Protein AF-A0A093YQC1-F1 (afdb_monomer_lite)

Sequence (222 aa):
MGGRTPTLPNHQQTWAPETSSSYITKAFVLAQYGQRDGYPDGQGFTILVFLQTPLNIERLKAGLAHIYIATEEELGSIHAKLDKAERTDRQAAEEAGNVMAASYFPRGDALARIYPLSRDTGAKILEIVAQATAEKRVPVELDEEFVHDILSCEWAYVVDIDAELLEVNCSVEPEYDGTSERFEGVHGAEKGMVPSLIRTLTFSDLATLSKSEFIRAHEPES

Structure (mmCIF, N/CA/C/O backbone):
data_AF-A0A093YQC1-F1
#
_entry.id   AF-A0A093YQC1-F1
#
loop_
_atom_site.group_PDB
_atom_site.id
_atom_site.type_symbol
_atom_site.label_atom_id
_atom_site.label_alt_id
_atom_site.label_comp_id
_atom_site.label_asym_id
_atom_site.label_entity_id
_atom_site.label_seq_id
_atom_site.pdbx_PDB_ins_code
_atom_site.Cartn_x
_atom_site.Cartn_y
_atom_site.Cartn_z
_atom_site.occupancy
_atom_site.B_iso_or_equiv
_atom_site.auth_seq_id
_atom_site.auth_comp_id
_atom_site.auth_asym_id
_atom_site.auth_atom_id
_atom_site.pdbx_PDB_model_num
ATOM 1 N N . MET A 1 1 ? 14.163 71.110 20.105 1.00 40.44 1 MET A N 1
ATOM 2 C CA . MET A 1 1 ? 12.738 70.803 20.359 1.00 40.44 1 MET A CA 1
ATOM 3 C C . MET A 1 1 ? 12.222 70.154 19.085 1.00 40.44 1 MET A C 1
ATOM 5 O O . MET A 1 1 ? 12.154 70.828 18.074 1.00 40.44 1 MET A O 1
ATOM 9 N N . GLY A 1 2 ? 12.250 68.825 18.988 1.00 37.16 2 GLY A N 1
ATOM 10 C CA . GLY A 1 2 ? 11.154 67.970 19.460 1.00 37.16 2 GLY A CA 1
ATOM 11 C C . GLY A 1 2 ? 10.037 68.068 18.416 1.00 37.16 2 GLY A C 1
ATOM 12 O O . GLY A 1 2 ? 9.295 69.033 18.438 1.00 37.16 2 GLY A O 1
ATOM 13 N N . GLY A 1 3 ? 9.968 67.238 17.381 1.00 29.59 3 GLY A N 1
ATOM 14 C CA . GLY A 1 3 ? 10.083 65.787 17.386 1.00 29.59 3 GLY A CA 1
ATOM 15 C C . GLY A 1 3 ? 8.673 65.232 17.212 1.00 29.59 3 GLY A C 1
ATOM 16 O O . GLY A 1 3 ? 7.868 65.372 18.125 1.00 29.59 3 GLY A O 1
ATOM 17 N N . ARG A 1 4 ? 8.390 64.655 16.039 1.00 30.03 4 ARG A N 1
ATOM 18 C CA . ARG A 1 4 ? 7.491 63.508 15.816 1.00 30.03 4 ARG A CA 1
ATOM 19 C C . ARG A 1 4 ? 7.452 63.189 14.323 1.00 30.03 4 ARG A C 1
ATOM 21 O O . ARG A 1 4 ? 6.732 63.797 13.540 1.00 30.03 4 ARG A O 1
ATOM 28 N N . THR A 1 5 ? 8.291 62.228 13.968 1.00 39.53 5 THR A N 1
ATOM 29 C CA . THR A 1 5 ? 8.185 61.369 12.791 1.00 39.53 5 THR A CA 1
ATOM 30 C C . THR A 1 5 ? 6.798 60.713 12.775 1.00 39.53 5 THR A C 1
ATOM 32 O O . THR A 1 5 ? 6.370 60.231 13.828 1.00 39.53 5 THR A O 1
ATOM 35 N N . PRO A 1 6 ? 6.089 60.646 11.636 1.00 37.19 6 PRO A N 1
ATOM 36 C CA . PRO A 1 6 ? 4.884 59.836 11.539 1.00 37.19 6 PRO A CA 1
ATOM 37 C C . PRO A 1 6 ? 5.296 58.362 11.527 1.00 37.19 6 PRO A C 1
ATOM 39 O O . PRO A 1 6 ? 5.843 57.858 10.548 1.00 37.19 6 PRO A O 1
ATOM 42 N N . THR A 1 7 ? 5.079 57.679 12.646 1.00 34.75 7 THR A N 1
ATOM 43 C CA . THR A 1 7 ? 5.145 56.221 12.729 1.00 34.75 7 THR A CA 1
ATOM 44 C C . THR A 1 7 ? 3.993 55.643 11.921 1.00 34.75 7 THR A C 1
ATOM 46 O O . THR A 1 7 ? 2.836 55.738 12.330 1.00 34.75 7 THR A O 1
ATOM 49 N N . LEU A 1 8 ? 4.321 55.062 10.768 1.00 34.25 8 LEU A N 1
ATOM 50 C CA . LEU A 1 8 ? 3.444 54.131 10.068 1.00 34.25 8 LEU A CA 1
ATOM 51 C C . LEU A 1 8 ? 3.125 52.973 11.029 1.00 34.25 8 LEU A C 1
ATOM 53 O O . LEU A 1 8 ? 4.049 52.469 11.677 1.00 34.25 8 LEU A O 1
ATOM 57 N N . PRO A 1 9 ? 1.856 52.558 11.170 1.00 32.09 9 PRO A N 1
ATOM 58 C CA . PRO A 1 9 ? 1.535 51.392 11.967 1.00 32.09 9 PRO A CA 1
ATOM 59 C C . PRO A 1 9 ? 2.206 50.176 11.330 1.00 32.09 9 PRO A C 1
ATOM 61 O O . PRO A 1 9 ? 1.925 49.793 10.195 1.00 32.09 9 PRO A O 1
ATOM 64 N N . ASN A 1 10 ? 3.139 49.614 12.091 1.00 36.75 10 ASN A N 1
ATOM 65 C CA . ASN A 1 10 ? 3.832 48.372 11.825 1.00 36.75 10 ASN A CA 1
ATOM 66 C C . ASN A 1 10 ? 2.822 47.220 11.923 1.00 36.75 10 ASN A C 1
ATOM 68 O O . ASN A 1 10 ? 2.762 46.521 12.928 1.00 36.75 10 ASN A O 1
ATOM 72 N N . HIS A 1 11 ? 2.002 47.042 10.892 1.00 32.25 11 HIS A N 1
ATOM 73 C CA . HIS A 1 11 ? 1.398 45.750 10.615 1.00 32.25 11 HIS A CA 1
ATOM 74 C C . HIS A 1 11 ? 2.374 44.995 9.718 1.00 32.25 11 HIS A C 1
ATOM 76 O O . HIS A 1 11 ? 2.188 44.883 8.509 1.00 32.25 11 HIS A O 1
ATOM 82 N N . GLN A 1 12 ? 3.427 44.452 10.337 1.00 28.16 12 GLN A N 1
ATOM 83 C CA . GLN A 1 12 ? 3.888 43.134 9.924 1.00 28.16 12 GLN A CA 1
ATOM 84 C C . GLN A 1 12 ? 2.677 42.223 10.086 1.00 28.16 12 GLN A C 1
ATOM 86 O O . GLN A 1 12 ? 2.387 41.717 11.166 1.00 28.16 12 GLN A O 1
ATOM 91 N N . GLN A 1 13 ? 1.903 42.098 9.014 1.00 26.03 13 GLN A N 1
ATOM 92 C CA . GLN A 1 13 ? 1.010 40.978 8.850 1.00 26.03 13 GLN A CA 1
ATOM 93 C C . GLN A 1 13 ? 1.957 39.793 8.691 1.00 26.03 13 GLN A C 1
ATOM 95 O O . GLN A 1 13 ? 2.476 39.520 7.612 1.00 26.03 13 GLN A O 1
ATOM 100 N N . THR A 1 14 ? 2.309 39.176 9.814 1.00 24.80 14 THR A N 1
ATOM 101 C CA . THR A 1 14 ? 2.840 37.825 9.826 1.00 24.80 14 THR A CA 1
ATOM 102 C C . THR A 1 14 ? 1.738 36.973 9.222 1.00 24.80 14 THR A C 1
ATOM 104 O O . THR A 1 14 ? 0.793 36.592 9.909 1.00 24.80 14 THR A O 1
ATOM 107 N N . TRP A 1 15 ? 1.810 36.754 7.912 1.00 22.97 15 TRP A N 1
ATOM 108 C CA . TRP A 1 15 ? 1.132 35.636 7.288 1.00 22.97 15 TRP A CA 1
ATOM 109 C C . TRP A 1 15 ? 1.820 34.407 7.867 1.00 22.97 15 TRP A C 1
ATOM 111 O O . TRP A 1 15 ? 2.875 33.991 7.398 1.00 22.97 15 TRP A O 1
ATOM 121 N N . ALA A 1 16 ? 1.285 33.903 8.974 1.00 25.03 16 ALA A N 1
ATOM 122 C CA . ALA A 1 16 ? 1.433 32.500 9.276 1.00 25.03 16 ALA A CA 1
ATOM 123 C C . ALA A 1 16 ? 0.630 31.778 8.185 1.00 25.03 16 ALA A C 1
ATOM 125 O O . ALA A 1 16 ? -0.580 32.007 8.106 1.00 25.03 16 ALA A O 1
ATOM 126 N N . PRO A 1 17 ? 1.243 30.958 7.315 1.00 29.41 17 PRO A N 1
ATOM 127 C CA . PRO A 1 17 ? 0.477 29.948 6.616 1.00 29.41 17 PRO A CA 1
ATOM 128 C C . PRO A 1 17 ? 0.128 28.894 7.670 1.00 29.41 17 PRO A C 1
ATOM 130 O O . PRO A 1 17 ? 0.833 27.905 7.852 1.00 29.41 17 PRO A O 1
ATOM 133 N N . GLU A 1 18 ? -0.911 29.167 8.458 1.00 31.44 18 GLU A N 1
ATOM 134 C CA . GLU A 1 18 ? -1.587 28.105 9.180 1.00 31.44 18 GLU A CA 1
ATOM 135 C C . GLU A 1 18 ? -2.265 27.205 8.153 1.00 31.44 18 GLU A C 1
ATOM 137 O O . GLU A 1 18 ? -2.942 27.667 7.235 1.00 31.44 18 GLU A O 1
ATOM 142 N N . THR A 1 19 ? -2.070 25.909 8.379 1.00 30.77 19 THR A N 1
ATOM 143 C CA . THR A 1 19 ? -2.657 24.750 7.701 1.00 30.77 19 THR A CA 1
ATOM 144 C C . THR A 1 19 ? -1.973 24.323 6.404 1.00 30.77 19 THR A C 1
ATOM 146 O O . THR A 1 19 ? -2.405 24.545 5.280 1.00 30.77 19 THR A O 1
ATOM 149 N N . SER A 1 20 ? -0.844 23.663 6.654 1.00 29.59 20 SER A N 1
ATOM 150 C CA . SER A 1 20 ? -0.109 22.745 5.799 1.00 29.59 20 SER A CA 1
ATOM 151 C C . SER A 1 20 ? -1.016 21.742 5.080 1.00 29.59 20 SER A C 1
ATOM 153 O O . SER A 1 20 ? -1.854 21.085 5.692 1.00 29.59 20 SER A O 1
ATOM 155 N N . SER A 1 21 ? -0.787 21.622 3.778 1.00 33.78 21 SER A N 1
ATOM 156 C CA . SER A 1 21 ? -1.397 20.664 2.866 1.00 33.78 21 SER A CA 1
ATOM 157 C C . SER A 1 21 ? -0.637 19.332 2.936 1.00 33.78 21 SER A C 1
ATOM 159 O O . SER A 1 21 ? 0.547 19.327 2.630 1.00 33.78 21 SER A O 1
ATOM 161 N N . SER A 1 22 ? -1.327 18.276 3.396 1.00 34.56 22 SER A N 1
ATOM 162 C CA . SER A 1 22 ? -1.229 16.818 3.134 1.00 34.56 22 SER A CA 1
ATOM 163 C C . SER A 1 22 ? -2.670 16.348 3.190 1.00 34.56 22 SER A C 1
ATOM 165 O O . SER A 1 22 ? -3.361 16.752 4.128 1.00 34.56 22 SER A O 1
ATOM 167 N N . TYR A 1 23 ? -3.098 15.398 2.369 1.00 43.19 23 TYR A N 1
ATOM 168 C CA . TYR A 1 23 ? -4.207 14.554 2.785 1.00 43.19 23 TYR A CA 1
ATOM 169 C C . TYR A 1 23 ? -3.715 13.523 3.791 1.00 43.19 23 TYR A C 1
ATOM 171 O O . TYR A 1 23 ? -3.472 12.363 3.497 1.00 43.19 23 TYR A O 1
ATOM 179 N N . ILE A 1 24 ? -3.561 14.031 5.008 1.00 37.31 24 ILE A N 1
ATOM 180 C CA . ILE A 1 24 ? -4.477 13.652 6.066 1.00 37.31 24 ILE A CA 1
ATOM 181 C C . ILE A 1 24 ? -5.791 14.367 5.721 1.00 37.31 24 ILE A C 1
ATOM 183 O O . ILE A 1 24 ? -6.010 15.508 6.130 1.00 37.31 24 ILE A O 1
ATOM 187 N N . THR A 1 25 ? -6.690 13.742 4.950 1.00 43.03 25 THR A N 1
ATOM 188 C CA . THR A 1 25 ? -8.096 14.067 5.237 1.00 43.03 25 THR A CA 1
ATOM 189 C C . THR A 1 25 ? -8.315 13.606 6.679 1.00 43.03 25 THR A C 1
ATOM 191 O O . THR A 1 25 ? -7.552 12.790 7.201 1.00 43.03 25 THR A O 1
ATOM 194 N N . LYS A 1 26 ? -9.371 14.036 7.362 1.00 46.06 26 LYS A N 1
ATOM 195 C CA . LYS A 1 26 ? -9.731 13.345 8.611 1.00 46.06 26 LYS A CA 1
ATOM 196 C C . LYS A 1 26 ? -9.906 11.809 8.431 1.00 46.06 26 LYS A C 1
ATOM 198 O O . LYS A 1 26 ? -10.052 11.144 9.447 1.00 46.06 26 LYS A O 1
ATOM 203 N N . ALA A 1 27 ? -9.882 11.268 7.197 1.00 58.91 27 ALA A N 1
ATOM 204 C CA . ALA A 1 27 ? -10.167 9.878 6.850 1.00 58.91 27 ALA A CA 1
ATOM 205 C C . ALA A 1 27 ? -8.982 9.025 6.318 1.00 58.91 27 ALA A C 1
ATOM 207 O O . ALA A 1 27 ? -8.989 7.825 6.579 1.00 58.91 27 ALA A O 1
ATOM 208 N N . PHE A 1 28 ? -7.968 9.563 5.616 1.00 68.38 28 PHE A N 1
ATOM 209 C CA . PHE A 1 28 ? -6.873 8.750 5.035 1.00 68.38 28 PHE A CA 1
ATOM 210 C C . PHE A 1 28 ? -5.477 9.321 5.298 1.00 68.38 28 PHE A C 1
ATOM 212 O O . PHE A 1 28 ? -5.278 10.527 5.206 1.00 68.38 28 PHE A O 1
ATOM 219 N N . VAL A 1 29 ? -4.513 8.438 5.592 1.00 75.69 29 VAL A N 1
ATOM 220 C CA . VAL A 1 29 ? -3.118 8.796 5.937 1.00 75.69 29 VAL A CA 1
ATOM 221 C C . VAL A 1 29 ? -2.133 8.528 4.790 1.00 75.69 29 VAL A C 1
ATOM 223 O O . VAL A 1 29 ? -1.124 9.217 4.669 1.00 75.69 29 VAL A O 1
ATOM 226 N N . LEU A 1 30 ? -2.396 7.513 3.961 1.00 85.06 30 LEU A N 1
ATOM 227 C CA . LEU A 1 30 ? -1.547 7.122 2.835 1.00 85.06 30 LEU A CA 1
ATOM 228 C C . LEU A 1 30 ? -2.359 6.323 1.812 1.00 85.06 30 LEU A C 1
ATOM 230 O O . LEU A 1 30 ? -3.085 5.405 2.190 1.00 85.06 30 LEU A O 1
ATOM 234 N N . ALA A 1 31 ? -2.168 6.620 0.529 1.00 83.69 31 ALA A N 1
ATOM 235 C CA . ALA A 1 31 ? -2.672 5.824 -0.584 1.00 83.69 31 ALA A CA 1
ATOM 236 C C . ALA A 1 31 ? -1.508 5.397 -1.489 1.00 83.69 31 ALA A C 1
ATOM 238 O O . ALA A 1 31 ? -0.530 6.127 -1.641 1.00 83.69 31 ALA A O 1
ATOM 239 N N . GLN A 1 32 ? -1.604 4.204 -2.080 1.00 85.38 32 GLN A N 1
ATOM 240 C CA . GLN A 1 32 ? -0.609 3.693 -3.020 1.00 85.38 32 GLN A CA 1
ATOM 241 C C . GLN A 1 32 ? -1.301 3.003 -4.186 1.00 85.38 32 GLN A C 1
ATOM 243 O O . GLN A 1 32 ? -1.962 1.979 -4.013 1.00 85.38 32 GLN A O 1
ATOM 248 N N . TYR A 1 33 ? -1.054 3.511 -5.389 1.00 81.38 33 TYR A N 1
ATOM 249 C CA . TYR A 1 33 ? -1.440 2.820 -6.607 1.00 81.38 33 TYR A CA 1
ATOM 250 C C . TYR A 1 33 ? -0.629 1.534 -6.806 1.00 81.38 33 TYR A C 1
ATOM 252 O O . TYR A 1 33 ? 0.599 1.518 -6.652 1.00 81.38 33 TYR A O 1
ATOM 260 N N . GLY A 1 34 ? -1.311 0.462 -7.204 1.00 76.75 34 GLY A N 1
ATOM 261 C CA . GLY A 1 34 ? -0.700 -0.786 -7.644 1.00 76.75 34 GLY A CA 1
ATOM 262 C C . GLY A 1 34 ? -1.144 -1.104 -9.063 1.00 76.75 34 GLY A C 1
ATOM 263 O O . GLY A 1 34 ? -2.309 -1.396 -9.296 1.00 76.75 34 GLY A O 1
ATOM 264 N N . GLN A 1 35 ? -0.216 -1.096 -10.015 1.00 72.19 35 GLN A N 1
ATOM 265 C CA . GLN A 1 35 ? -0.559 -1.307 -11.423 1.00 72.19 35 GLN A CA 1
ATOM 266 C C . GLN A 1 35 ? -0.777 -2.782 -11.786 1.00 72.19 35 GLN A C 1
ATOM 268 O O . GLN A 1 35 ? -1.308 -3.101 -12.849 1.00 72.19 35 GLN A O 1
ATOM 273 N N . ARG A 1 36 ? -0.293 -3.696 -10.941 1.00 73.06 36 ARG A N 1
ATOM 274 C CA . ARG A 1 36 ? -0.322 -5.134 -11.201 1.00 73.06 36 ARG A CA 1
ATOM 275 C C . ARG A 1 36 ? -1.054 -5.861 -10.094 1.00 73.06 36 ARG A C 1
ATOM 277 O O . ARG A 1 36 ? -0.787 -5.622 -8.915 1.00 73.06 36 ARG A O 1
ATOM 284 N N . ASP A 1 37 ? -1.871 -6.816 -10.527 1.00 78.88 37 ASP A N 1
ATOM 285 C CA . ASP A 1 37 ? -2.421 -7.877 -9.689 1.00 78.88 37 ASP A CA 1
ATOM 286 C C . ASP A 1 37 ? -3.255 -7.365 -8.501 1.00 78.88 37 ASP A C 1
ATOM 288 O O . ASP A 1 37 ? -3.168 -7.887 -7.396 1.00 78.88 37 ASP A O 1
ATOM 292 N N . GLY A 1 38 ? -4.049 -6.307 -8.713 1.00 79.06 38 GLY A N 1
ATOM 293 C CA . GLY A 1 38 ? -4.881 -5.680 -7.673 1.00 79.06 38 GLY A CA 1
ATOM 294 C C . GLY A 1 38 ? -5.929 -6.606 -7.035 1.00 79.06 38 GLY A C 1
ATOM 295 O O . GLY A 1 38 ? -6.498 -6.276 -6.000 1.00 79.06 38 GLY A O 1
ATOM 296 N N . TYR A 1 39 ? -6.160 -7.776 -7.620 1.00 88.00 39 TYR A N 1
ATOM 297 C CA . TYR A 1 39 ? -7.145 -8.759 -7.193 1.00 88.00 39 TYR A CA 1
ATOM 298 C C . TYR A 1 39 ? -6.888 -9.321 -5.778 1.00 88.00 39 TYR A C 1
ATOM 300 O O . TYR A 1 39 ? -5.767 -9.234 -5.249 1.00 88.00 39 TYR A O 1
ATOM 308 N N . PRO A 1 40 ? -7.907 -9.949 -5.156 1.00 89.81 40 PRO A N 1
ATOM 309 C CA . PRO A 1 40 ? -7.775 -10.579 -3.844 1.00 89.81 40 PRO A CA 1
ATOM 310 C C . PRO A 1 40 ? -6.676 -11.646 -3.754 1.00 89.81 40 PRO A C 1
ATOM 312 O O . PRO A 1 40 ? -6.095 -11.836 -2.688 1.00 89.81 40 PRO A O 1
ATOM 315 N N . ASP A 1 41 ? -6.358 -12.353 -4.839 1.00 90.12 41 ASP A N 1
ATOM 316 C CA . ASP A 1 41 ? -5.315 -13.385 -4.868 1.00 90.12 41 ASP A CA 1
ATOM 317 C C . ASP A 1 41 ? -3.887 -12.835 -5.042 1.00 90.12 41 ASP A C 1
ATOM 319 O O . ASP A 1 41 ? -2.926 -13.570 -4.755 1.00 90.12 41 ASP A O 1
ATOM 323 N N . GLY A 1 42 ? -3.772 -11.556 -5.409 1.00 89.94 42 GLY A N 1
ATOM 324 C CA . GLY A 1 42 ? -2.545 -10.790 -5.606 1.00 89.94 42 GLY A CA 1
ATOM 325 C C . GLY A 1 42 ? -2.243 -9.791 -4.487 1.00 89.94 42 GLY A C 1
ATOM 326 O O . GLY A 1 42 ? -1.743 -10.155 -3.412 1.00 89.94 42 GLY A O 1
ATOM 327 N N . GLN A 1 43 ? -2.523 -8.505 -4.728 1.00 90.50 43 GLN A N 1
ATOM 328 C CA . GLN A 1 43 ? -2.308 -7.428 -3.751 1.00 90.50 43 GLN A CA 1
ATOM 329 C C . GLN A 1 43 ? -3.152 -7.647 -2.491 1.00 90.50 43 GLN A C 1
ATOM 331 O O . GLN A 1 43 ? -2.627 -7.492 -1.388 1.00 90.50 43 GLN A O 1
ATOM 336 N N . GLY A 1 44 ? -4.407 -8.094 -2.623 1.00 91.75 44 GLY A N 1
ATOM 337 C CA . GLY A 1 44 ? -5.259 -8.391 -1.467 1.00 91.75 44 GLY A CA 1
ATOM 338 C C . GLY A 1 44 ? -4.656 -9.469 -0.563 1.00 91.75 44 GLY A C 1
ATOM 339 O O . GLY A 1 44 ? -4.609 -9.312 0.656 1.00 91.75 44 GLY A O 1
ATOM 340 N N . PHE A 1 45 ? -4.082 -10.523 -1.148 1.00 93.44 45 PHE A N 1
ATOM 341 C CA . PHE A 1 45 ? -3.392 -11.566 -0.390 1.00 93.44 45 PHE A CA 1
ATOM 342 C C . PHE A 1 45 ? -2.113 -11.047 0.278 1.00 93.44 45 PHE A C 1
ATOM 344 O O . PHE A 1 45 ? -1.800 -11.438 1.403 1.00 93.44 45 PHE A O 1
ATOM 351 N N . THR A 1 46 ? -1.388 -10.142 -0.381 1.00 94.06 46 THR A N 1
ATOM 352 C CA . THR A 1 46 ? -0.219 -9.477 0.218 1.00 94.06 46 THR A CA 1
ATOM 353 C C . THR A 1 46 ? -0.620 -8.687 1.468 1.00 94.06 46 THR A C 1
ATOM 355 O O . THR A 1 46 ? 0.060 -8.782 2.491 1.00 94.06 46 THR A O 1
ATOM 358 N N . ILE A 1 47 ? -1.749 -7.972 1.418 1.00 95.31 47 ILE A N 1
ATOM 359 C CA . ILE A 1 47 ? -2.315 -7.252 2.570 1.00 95.31 47 ILE A CA 1
ATOM 360 C C . ILE A 1 47 ? -2.747 -8.234 3.663 1.00 95.31 47 ILE A C 1
ATOM 362 O O . ILE A 1 47 ? -2.385 -8.041 4.822 1.00 95.31 47 ILE A O 1
ATOM 366 N N . LEU A 1 48 ? -3.453 -9.314 3.308 1.00 95.06 48 LEU A N 1
ATOM 367 C CA . LEU A 1 48 ? -3.879 -10.345 4.260 1.00 95.06 48 LEU A CA 1
ATOM 368 C C . LEU A 1 48 ? -2.691 -10.893 5.060 1.00 95.06 48 LEU A C 1
ATOM 370 O O . LEU A 1 48 ? -2.714 -10.870 6.289 1.00 95.06 48 LEU A O 1
ATOM 374 N N . VAL A 1 49 ? -1.635 -11.343 4.375 1.00 95.25 49 VAL A N 1
ATOM 375 C CA . VAL A 1 49 ? -0.434 -11.898 5.026 1.00 95.25 49 VAL A CA 1
ATOM 376 C C . VAL A 1 49 ? 0.232 -10.866 5.933 1.00 95.25 49 VAL A C 1
ATOM 378 O O . VAL A 1 49 ? 0.701 -11.206 7.021 1.00 95.25 49 VAL A O 1
ATOM 381 N N . PHE A 1 50 ? 0.266 -9.601 5.505 1.00 96.56 50 PHE A N 1
ATOM 382 C CA . PHE A 1 50 ? 0.822 -8.525 6.314 1.00 96.56 50 PHE A CA 1
ATOM 383 C C . PHE A 1 50 ? 0.031 -8.339 7.617 1.00 96.56 50 PHE A C 1
ATOM 385 O O . PHE A 1 50 ? 0.637 -8.326 8.689 1.00 96.56 50 PHE A O 1
ATOM 392 N N . LEU A 1 51 ? -1.300 -8.249 7.533 1.00 96.38 51 LEU A N 1
ATOM 393 C CA . LEU A 1 51 ? -2.191 -8.001 8.674 1.00 96.38 51 LEU A CA 1
ATOM 394 C C . LEU A 1 51 ? -2.333 -9.201 9.619 1.00 96.38 51 LEU A C 1
ATOM 396 O O . LEU A 1 51 ? -2.609 -9.019 10.800 1.00 96.38 51 LEU A O 1
ATOM 400 N N . GLN A 1 52 ? -2.076 -10.423 9.149 1.00 95.06 52 GLN A N 1
ATOM 401 C CA . GLN A 1 52 ? -2.087 -11.630 9.987 1.00 95.06 52 GLN A CA 1
ATOM 402 C C . GLN A 1 52 ? -0.972 -11.676 11.039 1.00 95.06 52 GLN A C 1
ATOM 404 O O . GLN A 1 52 ? -1.017 -12.500 11.951 1.00 95.06 52 GLN A O 1
ATOM 409 N N . THR A 1 53 ? 0.039 -10.813 10.930 1.00 94.81 53 THR A N 1
ATOM 410 C CA . THR A 1 53 ? 1.142 -10.746 11.891 1.00 94.81 53 THR A CA 1
ATOM 411 C C . THR A 1 53 ? 0.975 -9.513 12.787 1.00 94.81 53 THR A C 1
ATOM 413 O O . THR A 1 53 ? 1.232 -8.403 12.322 1.00 94.81 53 THR A O 1
ATOM 416 N N . PRO A 1 54 ? 0.642 -9.658 14.086 1.00 92.81 54 PRO A N 1
ATOM 417 C CA . PRO A 1 54 ? 0.429 -8.511 14.980 1.00 92.81 54 PRO A CA 1
ATOM 418 C C . PRO A 1 54 ? 1.613 -7.539 15.044 1.00 92.81 54 PRO A C 1
ATOM 420 O O . PRO A 1 54 ? 1.435 -6.323 15.018 1.00 92.81 54 PRO A O 1
ATOM 423 N N . LEU A 1 55 ? 2.842 -8.068 15.023 1.00 95.50 55 LEU A N 1
ATOM 424 C CA . LEU A 1 55 ? 4.057 -7.251 15.013 1.00 95.50 55 LEU A CA 1
ATOM 425 C C . LEU A 1 55 ? 4.157 -6.353 13.766 1.00 95.50 55 LEU A C 1
ATOM 427 O O . LEU A 1 55 ? 4.757 -5.285 13.826 1.00 95.50 55 LEU A O 1
ATOM 431 N N . ASN A 1 56 ? 3.581 -6.746 12.627 1.00 96.25 56 ASN A N 1
ATOM 432 C CA . ASN A 1 56 ? 3.569 -5.904 11.428 1.00 96.25 56 ASN A CA 1
ATOM 433 C C . ASN A 1 56 ? 2.697 -4.667 11.631 1.00 96.25 56 ASN A C 1
ATOM 435 O O . ASN A 1 56 ? 3.080 -3.583 11.205 1.00 96.25 56 ASN A O 1
ATOM 439 N N . ILE A 1 57 ? 1.568 -4.818 12.325 1.00 94.50 57 ILE A N 1
ATOM 440 C CA . ILE A 1 57 ? 0.651 -3.719 12.636 1.00 94.50 57 ILE A CA 1
ATOM 441 C C . ILE A 1 57 ? 1.322 -2.733 13.600 1.00 94.50 57 ILE A C 1
ATOM 443 O O . ILE A 1 57 ? 1.274 -1.526 13.374 1.00 94.50 57 ILE A O 1
ATOM 447 N N . GLU A 1 58 ? 2.006 -3.228 14.636 1.00 95.25 58 GLU A N 1
ATOM 448 C CA . GLU A 1 58 ? 2.776 -2.379 15.559 1.00 95.25 58 GLU A CA 1
ATOM 449 C C . GLU A 1 58 ? 3.879 -1.598 14.832 1.00 95.25 58 GLU A C 1
ATOM 451 O O . GLU A 1 58 ? 4.024 -0.388 15.024 1.00 95.25 58 GLU A O 1
ATOM 456 N N . ARG A 1 59 ? 4.627 -2.274 13.950 1.00 96.62 59 ARG A N 1
ATOM 457 C CA . ARG A 1 59 ? 5.662 -1.641 13.123 1.00 96.62 59 ARG A CA 1
ATOM 458 C C . ARG A 1 59 ? 5.069 -0.611 12.163 1.00 96.62 59 ARG A C 1
ATOM 460 O O . ARG A 1 59 ? 5.633 0.470 12.029 1.00 96.62 59 ARG A O 1
ATOM 467 N N . LEU A 1 60 ? 3.925 -0.902 11.543 1.00 95.25 60 LEU A N 1
ATOM 468 C CA . LEU A 1 60 ? 3.222 0.031 10.662 1.00 95.25 60 LEU A CA 1
ATOM 469 C C . LEU A 1 60 ? 2.799 1.296 11.417 1.00 95.25 60 LEU A C 1
ATOM 471 O O . LEU A 1 60 ? 3.105 2.395 10.962 1.00 95.25 60 LEU A O 1
ATOM 475 N N . LYS A 1 61 ? 2.182 1.149 12.600 1.00 93.69 61 LYS A N 1
ATOM 476 C CA . LYS A 1 61 ? 1.810 2.273 13.482 1.00 93.69 61 LYS A CA 1
ATOM 477 C C . LYS A 1 61 ? 3.011 3.173 13.784 1.00 93.69 61 LYS A C 1
ATOM 479 O O . LYS A 1 61 ? 2.915 4.390 13.650 1.00 93.69 61 LYS A O 1
ATOM 484 N N . ALA A 1 62 ? 4.147 2.584 14.160 1.00 94.69 62 ALA A N 1
ATOM 485 C CA . ALA A 1 62 ? 5.369 3.339 14.439 1.00 94.69 62 ALA A CA 1
ATOM 486 C C . ALA A 1 62 ? 5.937 4.016 13.179 1.00 94.69 62 ALA A C 1
ATOM 488 O O . ALA A 1 62 ? 6.310 5.188 13.208 1.00 94.69 62 ALA A O 1
ATOM 489 N N . GLY A 1 63 ? 5.962 3.293 12.063 1.00 94.19 63 GLY A N 1
ATOM 490 C CA . GLY A 1 63 ? 6.489 3.755 10.785 1.00 94.19 63 GLY A CA 1
ATOM 491 C C . GLY A 1 63 ? 5.714 4.917 10.164 1.00 94.19 63 GLY A C 1
ATOM 492 O O . GLY A 1 63 ? 6.313 5.793 9.539 1.00 94.19 63 GLY A O 1
ATOM 493 N N . LEU A 1 64 ? 4.398 4.989 10.392 1.00 92.44 64 LEU A N 1
ATOM 494 C CA . LEU A 1 64 ? 3.559 6.102 9.933 1.00 92.44 64 LEU A CA 1
ATOM 495 C C . LEU A 1 64 ? 4.005 7.457 10.502 1.00 92.44 64 LEU A C 1
ATOM 497 O O . LEU A 1 64 ? 3.858 8.472 9.832 1.00 92.44 64 LEU A O 1
ATOM 501 N N . ALA A 1 65 ? 4.644 7.495 11.677 1.00 91.62 65 ALA A N 1
ATOM 502 C CA . ALA A 1 65 ? 5.228 8.728 12.220 1.00 91.62 65 ALA A CA 1
ATOM 503 C C . ALA A 1 65 ? 6.451 9.233 11.422 1.00 91.62 65 ALA A C 1
ATOM 505 O O . ALA A 1 65 ? 6.959 10.331 11.668 1.00 91.62 65 ALA A O 1
ATOM 506 N N . HIS A 1 66 ? 6.950 8.433 10.479 1.00 93.31 66 HIS A N 1
ATOM 507 C CA . HIS A 1 66 ? 8.161 8.694 9.708 1.00 93.31 66 HIS A CA 1
ATOM 508 C C . HIS A 1 66 ? 7.899 8.909 8.212 1.00 93.31 66 HIS A C 1
ATOM 510 O O . HIS A 1 66 ? 8.856 9.018 7.440 1.00 93.31 66 HIS A O 1
ATOM 516 N N . ILE A 1 67 ? 6.636 9.042 7.799 1.00 91.00 67 ILE A N 1
ATOM 517 C CA . ILE A 1 67 ? 6.289 9.523 6.456 1.00 91.00 67 ILE A CA 1
ATOM 518 C C . ILE A 1 67 ? 6.348 11.057 6.403 1.00 91.00 67 ILE A C 1
ATOM 520 O O . ILE A 1 67 ? 6.285 11.735 7.436 1.00 91.00 67 ILE A O 1
ATOM 524 N N . TYR A 1 68 ? 6.525 11.626 5.213 1.00 89.25 68 TYR A N 1
ATOM 525 C CA . TYR A 1 68 ? 6.484 13.077 5.023 1.00 89.25 68 TYR A CA 1
ATOM 526 C C . TYR A 1 68 ? 6.184 13.460 3.583 1.00 89.25 68 TYR A C 1
ATOM 528 O O . TYR A 1 68 ? 6.589 12.760 2.662 1.00 89.25 68 TYR A O 1
ATOM 536 N N . ILE A 1 69 ? 5.535 14.604 3.397 1.00 88.50 69 ILE A N 1
ATOM 537 C CA . ILE A 1 69 ? 5.301 15.156 2.065 1.00 88.50 69 ILE A CA 1
ATOM 538 C C . ILE A 1 69 ? 6.619 15.685 1.520 1.00 88.50 69 ILE A C 1
ATOM 540 O O . ILE A 1 69 ? 7.220 16.587 2.111 1.00 88.50 69 ILE A O 1
ATOM 544 N N . ALA A 1 70 ? 7.062 15.115 0.408 1.00 89.12 70 ALA A N 1
ATOM 545 C CA . ALA A 1 70 ? 8.250 15.574 -0.281 1.00 89.12 70 ALA A CA 1
ATOM 546 C C . ALA A 1 70 ? 7.998 16.941 -0.927 1.00 89.12 70 ALA A C 1
ATOM 548 O O . ALA A 1 70 ? 6.934 17.212 -1.479 1.00 89.12 70 ALA A O 1
ATOM 549 N N . THR A 1 71 ? 9.004 17.805 -0.872 1.00 90.81 71 THR A N 1
ATOM 550 C CA . THR A 1 71 ? 8.995 19.077 -1.601 1.00 90.81 71 THR A CA 1
ATOM 551 C C . THR A 1 71 ? 9.108 18.847 -3.110 1.00 90.81 71 THR A C 1
ATOM 553 O O . THR A 1 71 ? 9.644 17.830 -3.553 1.00 90.81 71 THR A O 1
ATOM 556 N N . GLU A 1 72 ? 8.689 19.825 -3.918 1.00 88.62 72 GLU A N 1
ATOM 557 C CA . GLU A 1 72 ? 8.874 19.777 -5.378 1.00 88.62 72 GLU A CA 1
ATOM 558 C C . GLU A 1 72 ? 10.345 19.559 -5.777 1.00 88.62 72 GLU A C 1
ATOM 560 O O . GLU A 1 72 ? 10.633 18.853 -6.742 1.00 88.62 72 GLU A O 1
ATOM 565 N N . GLU A 1 73 ? 11.292 20.123 -5.020 1.00 91.81 73 GLU A N 1
ATOM 566 C CA . GLU A 1 73 ? 12.726 19.928 -5.256 1.00 91.81 73 GLU A CA 1
ATOM 567 C C . GLU A 1 73 ? 13.157 18.479 -4.986 1.00 91.81 73 GLU A C 1
ATOM 569 O O . GLU A 1 73 ? 13.888 17.885 -5.785 1.00 91.81 73 GLU A O 1
ATOM 574 N N . GLU A 1 74 ? 12.695 17.881 -3.885 1.00 90.00 74 GLU A N 1
ATOM 575 C CA . GLU A 1 74 ? 12.967 16.477 -3.574 1.00 90.00 74 GLU A CA 1
ATOM 576 C C . GLU A 1 74 ? 12.358 15.553 -4.625 1.00 90.00 74 GLU A C 1
ATOM 578 O O . GLU A 1 74 ? 13.068 14.683 -5.136 1.00 90.00 74 GLU A O 1
ATOM 583 N N . LEU A 1 75 ? 11.092 15.770 -4.995 1.00 85.94 75 LEU A N 1
ATOM 584 C CA . LEU A 1 75 ? 10.413 15.025 -6.057 1.00 85.94 75 LEU A CA 1
ATOM 585 C C . LEU A 1 75 ? 11.151 15.179 -7.389 1.00 85.94 75 LEU A C 1
ATOM 587 O O . LEU A 1 75 ? 11.437 14.187 -8.055 1.00 85.94 75 LEU A O 1
ATOM 591 N N . GLY A 1 76 ? 11.573 16.394 -7.742 1.00 87.81 76 GLY A N 1
ATOM 592 C CA . GLY A 1 76 ? 12.403 16.653 -8.918 1.00 87.81 76 GLY A CA 1
ATOM 593 C C . GLY A 1 76 ? 13.738 15.901 -8.880 1.00 87.81 76 GLY A C 1
ATOM 594 O O . GLY A 1 76 ? 14.156 15.318 -9.881 1.00 87.81 76 GLY A O 1
ATOM 595 N N . SER A 1 77 ? 14.395 15.845 -7.719 1.00 89.06 77 SER A N 1
ATOM 596 C CA . SER A 1 77 ? 15.635 15.083 -7.511 1.00 89.06 77 SER A CA 1
ATOM 597 C C . SER A 1 77 ? 15.414 13.574 -7.632 1.00 89.06 77 SER A C 1
ATOM 599 O O . SER A 1 77 ? 16.231 12.867 -8.229 1.00 89.06 77 SER A O 1
ATOM 601 N N . ILE A 1 78 ? 14.301 13.072 -7.098 1.00 84.00 78 ILE A N 1
ATOM 602 C CA . ILE A 1 78 ? 13.869 11.680 -7.232 1.00 84.00 78 ILE A CA 1
ATOM 603 C C . ILE A 1 78 ? 13.633 11.360 -8.712 1.00 84.00 78 ILE A C 1
ATOM 605 O O . ILE A 1 78 ? 14.295 10.467 -9.238 1.00 84.00 78 ILE A O 1
ATOM 609 N N . HIS A 1 79 ? 12.810 12.142 -9.415 1.00 82.44 79 HIS A N 1
ATOM 610 C CA . HIS A 1 79 ? 12.547 12.003 -10.852 1.00 82.44 79 HIS A CA 1
ATOM 611 C C . HIS A 1 79 ? 13.828 12.038 -11.692 1.00 82.44 79 HIS A C 1
ATOM 613 O O . HIS A 1 79 ? 14.043 11.170 -12.535 1.00 82.44 79 HIS A O 1
ATOM 619 N N . ALA A 1 80 ? 14.756 12.950 -11.402 1.00 86.00 80 ALA A N 1
ATOM 620 C CA . ALA A 1 80 ? 16.032 13.012 -12.111 1.00 86.00 80 ALA A CA 1
ATOM 621 C C . ALA A 1 80 ? 16.903 11.757 -11.897 1.00 86.00 80 ALA A C 1
ATOM 623 O O . ALA A 1 80 ? 17.571 11.291 -12.830 1.00 86.00 80 ALA A O 1
ATOM 624 N N . LYS A 1 81 ? 16.917 11.196 -10.678 1.00 85.50 81 LYS A N 1
ATOM 625 C CA . LYS A 1 81 ? 17.624 9.936 -10.378 1.00 85.50 81 LYS A CA 1
ATOM 626 C C . LYS A 1 81 ? 16.996 8.762 -11.121 1.00 85.50 81 LYS A C 1
ATOM 628 O O . LYS A 1 81 ? 17.738 7.936 -11.653 1.00 85.50 81 LYS A O 1
ATOM 633 N N . LEU A 1 82 ? 15.669 8.719 -11.183 1.00 80.12 82 LEU A N 1
ATOM 634 C CA . LEU A 1 82 ? 14.903 7.694 -11.891 1.00 80.12 82 LEU A CA 1
ATOM 635 C C . LEU A 1 82 ? 15.207 7.707 -13.379 1.00 80.12 82 LEU A C 1
ATOM 637 O O . LEU A 1 82 ? 15.709 6.718 -13.907 1.00 80.12 82 LEU A O 1
ATOM 641 N N . ASP A 1 83 ? 15.066 8.868 -14.015 1.00 81.12 83 ASP A N 1
ATOM 642 C CA . ASP A 1 83 ? 15.373 9.045 -15.432 1.00 81.12 83 ASP A CA 1
ATOM 643 C C . ASP A 1 83 ? 16.818 8.629 -15.755 1.00 81.12 83 ASP A C 1
ATOM 645 O O . ASP A 1 83 ? 17.116 8.085 -16.821 1.00 81.12 83 ASP A O 1
ATOM 649 N N . LYS A 1 84 ? 17.764 8.898 -14.844 1.00 84.81 84 LYS A N 1
ATOM 650 C CA . LYS A 1 84 ? 19.163 8.480 -15.007 1.00 84.81 84 LYS A CA 1
ATOM 651 C C . LYS A 1 84 ? 19.327 6.963 -14.899 1.00 84.81 84 LYS A C 1
ATOM 653 O O . LYS A 1 84 ? 20.058 6.389 -15.710 1.00 84.81 84 LYS A O 1
ATOM 658 N N . ALA A 1 85 ? 18.697 6.330 -13.916 1.00 82.31 85 ALA A N 1
ATOM 659 C CA . ALA A 1 85 ? 18.741 4.881 -13.749 1.00 82.31 85 ALA A CA 1
ATOM 660 C C . ALA A 1 85 ? 18.100 4.164 -14.941 1.00 82.31 85 ALA A C 1
ATOM 662 O O . ALA A 1 85 ? 18.719 3.274 -15.511 1.00 82.31 85 ALA A O 1
ATOM 663 N N . GLU A 1 86 ? 16.946 4.633 -15.411 1.00 79.19 86 GLU A N 1
ATOM 664 C CA . GLU A 1 86 ? 16.273 4.097 -16.599 1.00 79.19 86 GLU A CA 1
ATOM 665 C C . GLU A 1 86 ? 17.135 4.193 -17.854 1.00 79.19 86 GLU A C 1
ATOM 667 O O . GLU A 1 86 ? 17.250 3.229 -18.608 1.00 79.19 86 GLU A O 1
ATOM 672 N N . ARG A 1 87 ? 17.783 5.345 -18.080 1.00 82.56 87 ARG A N 1
ATOM 673 C CA . ARG A 1 87 ? 18.724 5.502 -19.199 1.00 82.56 87 ARG A CA 1
ATOM 674 C C . ARG A 1 87 ? 19.875 4.503 -19.117 1.00 82.56 87 ARG A C 1
ATOM 676 O O . ARG A 1 87 ? 20.286 3.988 -20.151 1.00 82.56 87 ARG A O 1
ATOM 683 N N . THR A 1 88 ? 20.366 4.239 -17.908 1.00 85.62 88 THR A N 1
ATOM 684 C CA . THR A 1 88 ? 21.476 3.308 -17.667 1.00 85.62 88 THR A CA 1
ATOM 685 C C . THR A 1 88 ? 21.039 1.866 -17.931 1.00 85.62 88 THR A C 1
ATOM 687 O O . THR A 1 88 ? 21.707 1.158 -18.681 1.00 85.62 88 THR A O 1
ATOM 690 N N . ASP A 1 89 ? 19.889 1.454 -17.391 1.00 83.00 89 ASP A N 1
ATOM 691 C CA . ASP A 1 89 ? 19.332 0.108 -17.575 1.00 83.00 89 ASP A CA 1
ATOM 692 C C . ASP A 1 89 ? 18.988 -0.159 -19.049 1.00 83.00 89 ASP A C 1
ATOM 694 O O . ASP A 1 89 ? 19.308 -1.224 -19.582 1.00 83.00 89 ASP A O 1
ATOM 698 N N . ARG A 1 90 ? 18.417 0.833 -19.747 1.00 82.94 90 ARG A N 1
ATOM 699 C CA . ARG A 1 90 ? 18.143 0.743 -21.186 1.00 82.94 90 ARG A CA 1
ATOM 700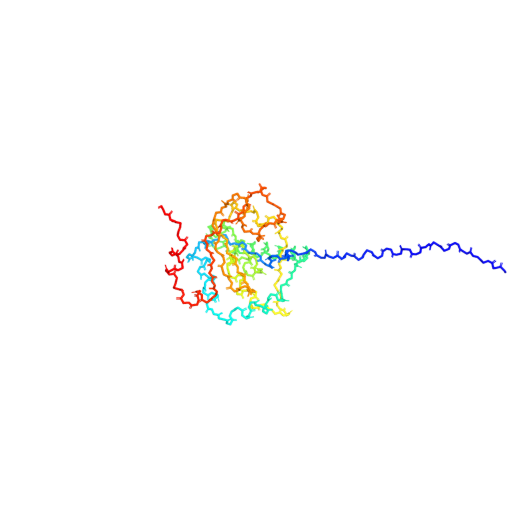 C C . ARG A 1 90 ? 19.421 0.589 -22.004 1.00 82.94 90 ARG A C 1
ATOM 702 O O . ARG A 1 90 ? 19.480 -0.297 -22.848 1.00 82.94 90 ARG A O 1
ATOM 709 N N . GLN A 1 91 ? 20.438 1.412 -21.747 1.00 86.19 91 GLN A N 1
ATOM 710 C CA . GLN A 1 91 ? 21.712 1.318 -22.464 1.00 86.19 91 GLN A CA 1
ATOM 711 C C . GLN A 1 91 ? 22.360 -0.060 -22.261 1.00 86.19 91 GLN A C 1
ATOM 713 O O . GLN A 1 91 ? 22.796 -0.680 -23.227 1.00 86.19 91 GLN A O 1
ATOM 718 N N . ALA A 1 92 ? 22.362 -0.580 -21.031 1.00 86.44 92 ALA A N 1
ATOM 719 C CA . ALA A 1 92 ? 22.887 -1.913 -20.748 1.00 86.44 92 ALA A CA 1
ATOM 720 C C . ALA A 1 92 ? 22.109 -3.018 -21.490 1.00 86.44 92 ALA A C 1
ATOM 722 O O . ALA A 1 92 ? 22.707 -3.965 -22.003 1.00 86.44 92 ALA A O 1
ATOM 723 N N . ALA A 1 93 ? 20.780 -2.897 -21.588 1.00 85.56 93 ALA A N 1
ATOM 724 C CA . ALA A 1 93 ? 19.952 -3.827 -22.354 1.00 85.56 93 ALA A CA 1
ATOM 725 C C . ALA A 1 93 ? 20.234 -3.763 -23.867 1.00 85.56 93 ALA A C 1
ATOM 727 O O . ALA A 1 93 ? 20.300 -4.809 -24.517 1.00 85.56 93 ALA A O 1
ATOM 728 N N . GLU A 1 94 ? 20.434 -2.562 -24.418 1.00 87.81 94 GLU A N 1
ATOM 729 C CA . GLU A 1 94 ? 20.820 -2.348 -25.820 1.00 87.81 94 GLU A CA 1
ATOM 730 C C . GLU A 1 94 ? 22.197 -2.959 -26.121 1.00 87.81 94 GLU A C 1
ATOM 732 O O . GLU A 1 94 ? 22.336 -3.704 -27.092 1.00 87.81 94 GLU A O 1
ATOM 737 N N . GLU A 1 95 ? 23.194 -2.720 -25.263 1.00 90.56 95 GLU A N 1
ATOM 738 C CA . GLU A 1 95 ? 24.548 -3.289 -25.378 1.00 90.56 95 GLU A CA 1
ATOM 739 C C . GLU A 1 95 ? 24.544 -4.825 -25.299 1.00 90.56 95 GLU A C 1
ATOM 741 O O . GLU A 1 95 ? 25.323 -5.490 -25.984 1.00 90.56 95 GLU A O 1
ATOM 746 N N . ALA A 1 96 ? 23.627 -5.402 -24.520 1.00 90.00 96 ALA A N 1
ATOM 747 C CA . ALA A 1 96 ? 23.411 -6.846 -24.441 1.00 90.00 96 ALA A CA 1
ATOM 748 C C . ALA A 1 96 ? 22.598 -7.424 -25.620 1.00 90.00 96 ALA A C 1
ATOM 750 O O . ALA A 1 96 ? 22.351 -8.631 -25.659 1.00 90.00 96 ALA A O 1
ATOM 751 N N . GLY A 1 97 ? 22.145 -6.594 -26.568 1.00 90.06 97 GLY A N 1
ATOM 752 C CA . GLY A 1 97 ? 21.302 -7.013 -27.693 1.00 90.06 97 GLY A CA 1
ATOM 753 C C . GLY A 1 97 ? 19.878 -7.419 -27.293 1.00 90.06 97 GLY A C 1
ATOM 754 O O . GLY A 1 97 ? 19.164 -8.037 -28.086 1.00 90.06 97 GLY A O 1
ATOM 755 N N . ASN A 1 98 ? 19.436 -7.085 -26.078 1.00 85.62 98 ASN A N 1
ATOM 756 C CA . ASN A 1 98 ? 18.103 -7.405 -25.583 1.00 85.62 98 ASN A CA 1
ATOM 757 C C . ASN A 1 98 ? 17.115 -6.293 -25.954 1.00 85.62 98 ASN A C 1
ATOM 759 O O . ASN A 1 98 ? 16.718 -5.471 -25.128 1.00 85.62 98 ASN A O 1
ATOM 763 N N . VAL A 1 99 ? 16.704 -6.295 -27.225 1.00 80.56 99 VAL A N 1
ATOM 764 C CA . VAL A 1 99 ? 15.772 -5.309 -27.801 1.00 80.56 99 VAL A CA 1
ATOM 765 C C . VAL A 1 99 ? 14.467 -5.229 -27.007 1.00 80.56 99 VAL A C 1
ATOM 767 O O . VAL A 1 99 ? 13.900 -4.149 -26.865 1.00 80.56 99 VAL A O 1
ATOM 770 N N . MET A 1 100 ? 14.011 -6.353 -26.447 1.00 77.06 100 MET A N 1
ATOM 771 C CA . MET A 1 100 ? 12.793 -6.408 -25.646 1.00 77.06 100 MET A CA 1
ATOM 772 C C . MET A 1 100 ? 12.967 -5.664 -24.316 1.00 77.06 100 MET A C 1
ATOM 774 O O . MET A 1 100 ? 12.189 -4.770 -24.011 1.00 77.06 100 MET A O 1
ATOM 778 N N . ALA A 1 101 ? 14.032 -5.933 -23.559 1.00 74.75 101 ALA A N 1
ATOM 779 C CA . ALA A 1 101 ? 14.306 -5.199 -22.320 1.00 74.75 101 ALA A CA 1
ATOM 780 C C . ALA A 1 101 ? 14.609 -3.708 -22.558 1.00 74.75 101 ALA A C 1
ATOM 782 O O . ALA A 1 101 ? 14.205 -2.874 -21.758 1.00 74.75 101 ALA A O 1
ATOM 783 N N . ALA A 1 102 ? 15.258 -3.361 -23.673 1.00 71.81 102 ALA A N 1
ATOM 784 C CA . ALA A 1 102 ? 15.538 -1.972 -24.046 1.00 71.81 102 ALA A CA 1
ATOM 785 C C . ALA A 1 102 ? 14.278 -1.165 -24.420 1.00 71.81 102 ALA A C 1
ATOM 787 O O . ALA A 1 102 ? 14.260 0.059 -24.283 1.00 71.81 102 ALA A O 1
ATOM 788 N N . SER A 1 103 ? 13.236 -1.843 -24.910 1.00 70.50 103 SER A N 1
ATOM 789 C CA . SER A 1 103 ? 11.955 -1.234 -25.297 1.00 70.50 103 SER A CA 1
ATOM 790 C C . SER A 1 103 ? 10.877 -1.333 -24.214 1.00 70.50 103 SER A C 1
ATOM 792 O O . SER A 1 103 ? 9.887 -0.603 -24.272 1.00 70.50 103 SER A O 1
ATOM 794 N N . TYR A 1 104 ? 11.059 -2.194 -23.210 1.00 63.94 104 TYR A N 1
ATOM 795 C CA . TYR A 1 104 ? 10.169 -2.285 -22.057 1.00 63.94 104 TYR A CA 1
ATOM 796 C C . TYR A 1 104 ? 10.392 -1.104 -21.115 1.00 63.94 104 TYR A C 1
ATOM 798 O O . TYR A 1 104 ? 11.531 -0.781 -20.808 1.00 63.94 104 TYR A O 1
ATOM 806 N N . PHE A 1 105 ? 9.309 -0.478 -20.643 1.00 58.72 105 PHE A N 1
ATOM 807 C CA . PHE A 1 105 ? 9.329 0.677 -19.739 1.00 58.72 105 PHE A CA 1
ATOM 808 C C . PHE A 1 105 ? 10.096 0.357 -18.435 1.00 58.72 105 PHE A C 1
ATOM 810 O O . PHE A 1 105 ? 9.502 -0.225 -17.524 1.00 58.72 105 PHE A O 1
ATOM 817 N N . PRO A 1 106 ? 11.374 0.765 -18.276 1.00 55.41 106 PRO A N 1
ATOM 818 C CA . PRO A 1 106 ? 12.204 0.391 -17.124 1.00 55.41 106 PRO A CA 1
ATOM 819 C C . PRO A 1 106 ? 11.800 1.135 -15.842 1.00 55.41 106 PRO A C 1
ATOM 821 O O . PRO A 1 106 ? 12.364 0.889 -14.775 1.00 55.41 106 PRO A O 1
ATOM 824 N N . ARG A 1 107 ? 10.815 2.045 -15.949 1.00 53.47 107 ARG A N 1
ATOM 825 C CA . ARG A 1 107 ? 10.323 2.900 -14.866 1.00 53.47 107 ARG A CA 1
ATOM 826 C C . ARG A 1 107 ? 10.032 2.116 -13.598 1.00 53.47 107 ARG A C 1
ATOM 828 O O . ARG A 1 107 ? 10.482 2.524 -12.541 1.00 53.47 107 ARG A O 1
ATOM 835 N N . GLY A 1 108 ? 9.321 0.991 -13.694 1.00 54.62 108 GLY A N 1
ATOM 836 C CA . GLY A 1 108 ? 8.876 0.228 -12.520 1.00 54.62 108 GLY A CA 1
ATOM 837 C C . GLY A 1 108 ? 10.023 -0.264 -11.630 1.00 54.62 108 GLY A C 1
ATOM 838 O O . GLY A 1 108 ? 9.986 -0.055 -10.413 1.00 54.62 108 GLY A O 1
ATOM 839 N N . ASP A 1 109 ? 11.069 -0.829 -12.243 1.00 63.03 109 ASP A N 1
ATOM 840 C CA . ASP A 1 109 ? 12.219 -1.416 -11.544 1.00 63.03 109 ASP A CA 1
ATOM 841 C C . ASP A 1 109 ? 13.190 -0.351 -11.021 1.00 63.03 109 ASP A C 1
ATOM 843 O O . ASP A 1 109 ? 13.685 -0.458 -9.897 1.00 63.03 109 ASP A O 1
ATOM 847 N N . ALA A 1 110 ? 13.455 0.699 -11.806 1.00 60.50 110 ALA A N 1
ATOM 848 C CA . ALA A 1 110 ? 14.271 1.828 -11.360 1.00 60.50 110 ALA A CA 1
ATOM 849 C C . ALA A 1 110 ? 13.590 2.586 -10.209 1.00 60.50 110 ALA A C 1
ATOM 851 O O . ALA A 1 110 ? 14.247 2.938 -9.226 1.00 60.50 110 ALA A O 1
ATOM 852 N N . LEU A 1 111 ? 12.267 2.760 -10.296 1.00 61.00 111 LEU A N 1
ATOM 853 C CA . LEU A 1 111 ? 11.439 3.366 -9.259 1.00 61.00 111 LEU A CA 1
ATOM 854 C C . LEU A 1 111 ? 11.467 2.539 -7.988 1.00 61.00 111 LEU A C 1
ATOM 856 O O . LEU A 1 111 ? 11.885 3.073 -6.973 1.00 61.00 111 LEU A O 1
ATOM 860 N N . ALA A 1 112 ? 11.229 1.229 -8.048 1.00 61.94 112 ALA A N 1
ATOM 861 C CA . ALA A 1 112 ? 11.319 0.362 -6.870 1.00 61.94 112 ALA A CA 1
ATOM 862 C C . ALA A 1 112 ? 12.701 0.383 -6.174 1.00 61.94 112 ALA A C 1
ATOM 864 O O . ALA A 1 112 ? 12.785 0.153 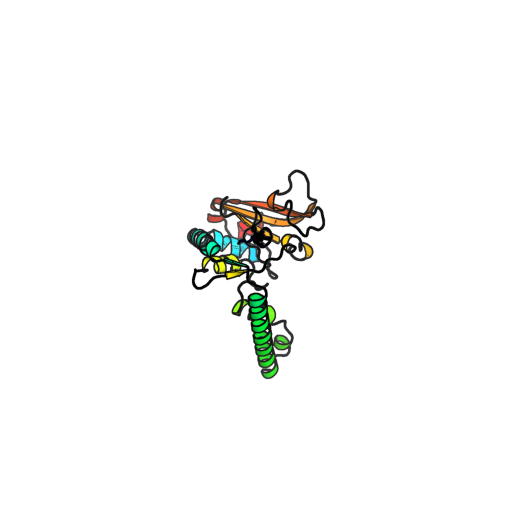-4.967 1.00 61.94 112 ALA A O 1
ATOM 865 N N . ARG A 1 113 ? 13.794 0.667 -6.902 1.00 65.50 113 ARG A N 1
ATOM 866 C CA . ARG A 1 113 ? 15.154 0.788 -6.333 1.00 65.50 113 ARG A CA 1
ATOM 867 C C . ARG A 1 113 ? 15.427 2.140 -5.670 1.00 65.50 113 ARG A C 1
ATOM 869 O O . ARG A 1 113 ? 16.275 2.213 -4.783 1.00 65.50 113 ARG A O 1
ATOM 876 N N . ILE A 1 114 ? 14.786 3.207 -6.141 1.00 66.38 114 ILE A N 1
ATOM 877 C CA . ILE A 1 114 ? 15.128 4.598 -5.795 1.00 66.38 114 ILE A CA 1
ATOM 878 C C . ILE A 1 114 ? 14.068 5.231 -4.896 1.00 66.38 114 ILE A C 1
ATOM 880 O O . ILE A 1 114 ? 14.401 6.070 -4.058 1.00 66.38 114 ILE A O 1
ATOM 884 N N . TYR A 1 115 ? 12.809 4.839 -5.066 1.00 66.94 115 TYR A N 1
ATOM 885 C CA . TYR A 1 115 ? 11.666 5.471 -4.441 1.00 66.94 115 TYR A CA 1
ATOM 886 C C . TYR A 1 115 ? 10.579 4.450 -4.081 1.00 66.94 115 TYR A C 1
ATOM 888 O O . TYR A 1 115 ? 10.175 3.633 -4.908 1.00 66.94 115 TYR A O 1
ATOM 896 N N . PRO A 1 116 ? 10.057 4.495 -2.851 1.00 66.88 116 PRO A N 1
ATOM 897 C CA . PRO A 1 116 ? 9.098 3.506 -2.394 1.00 66.88 116 PRO A CA 1
ATOM 898 C C . PRO A 1 116 ? 7.743 3.564 -3.104 1.00 66.88 116 PRO A C 1
ATOM 900 O O . PRO A 1 116 ? 7.039 2.562 -3.083 1.00 66.88 116 PRO A O 1
ATOM 903 N N . LEU A 1 117 ? 7.379 4.671 -3.759 1.00 66.81 117 LEU A N 1
ATOM 904 C CA . LEU A 1 11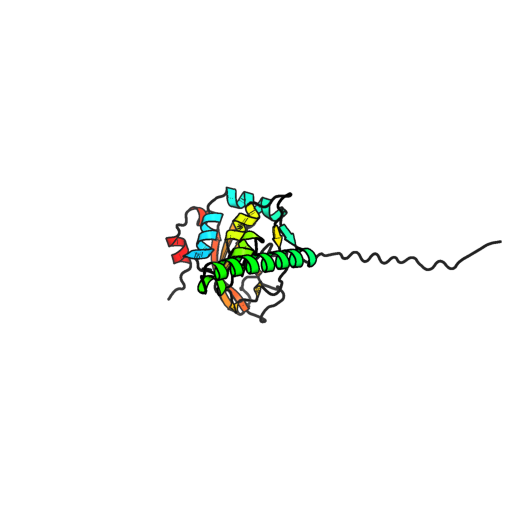7 ? 6.055 4.838 -4.374 1.00 66.81 117 LEU A CA 1
ATOM 905 C C . LEU A 1 117 ? 5.990 4.377 -5.834 1.00 66.81 117 LEU A C 1
ATOM 907 O O . LEU A 1 117 ? 5.281 4.957 -6.656 1.00 66.81 117 LEU A O 1
ATOM 911 N N . SER A 1 118 ? 6.741 3.334 -6.191 1.00 72.88 118 SER A N 1
ATOM 912 C CA . SER A 1 118 ? 6.601 2.746 -7.519 1.00 72.88 118 SER A CA 1
ATOM 913 C C . SER A 1 118 ? 5.190 2.240 -7.767 1.00 72.88 118 SER A C 1
ATOM 915 O O . SER A 1 118 ? 4.566 1.656 -6.887 1.00 72.88 118 SER A O 1
ATOM 917 N N . ARG A 1 119 ? 4.711 2.357 -9.008 1.00 67.94 119 ARG A N 1
ATOM 918 C CA . ARG A 1 119 ? 3.461 1.706 -9.426 1.00 67.94 119 ARG A CA 1
ATOM 919 C C . ARG A 1 119 ? 3.486 0.183 -9.227 1.00 67.94 119 ARG A C 1
ATOM 921 O O . ARG A 1 119 ? 2.436 -0.444 -9.152 1.00 67.94 119 ARG A O 1
ATOM 928 N N . ASP A 1 120 ? 4.679 -0.411 -9.153 1.00 74.19 120 ASP A N 1
ATOM 929 C CA . ASP A 1 120 ? 4.881 -1.838 -8.876 1.00 74.19 120 ASP A CA 1
ATOM 930 C C . ASP A 1 120 ? 4.992 -2.142 -7.360 1.00 74.19 120 ASP A C 1
ATOM 932 O O . ASP A 1 120 ? 5.080 -3.308 -6.968 1.00 74.19 120 ASP A O 1
ATOM 936 N N . THR A 1 121 ? 4.967 -1.122 -6.491 1.00 81.50 121 THR A N 1
ATOM 937 C CA . THR A 1 121 ? 4.973 -1.290 -5.029 1.00 81.50 121 THR A CA 1
ATOM 938 C C . THR A 1 121 ? 3.668 -1.915 -4.549 1.00 81.50 121 THR A C 1
ATOM 940 O O . THR A 1 121 ? 3.708 -2.915 -3.826 1.00 81.50 121 THR A O 1
ATOM 943 N N . GLY A 1 122 ? 2.520 -1.355 -4.951 1.00 86.50 122 GLY A N 1
ATOM 944 C CA . GLY A 1 122 ? 1.201 -1.812 -4.500 1.00 86.50 122 GLY A CA 1
ATOM 945 C C . GLY A 1 122 ? 1.139 -1.991 -2.976 1.00 86.50 122 GLY A C 1
ATOM 946 O O . GLY A 1 122 ? 1.623 -1.152 -2.218 1.00 86.50 122 GLY A O 1
ATOM 947 N N . ALA A 1 123 ? 0.631 -3.133 -2.515 1.00 90.44 123 ALA A N 1
ATOM 948 C CA . ALA A 1 123 ? 0.482 -3.467 -1.098 1.00 90.44 123 ALA A CA 1
ATOM 949 C C . ALA A 1 123 ? 1.803 -3.530 -0.311 1.00 90.44 123 ALA A C 1
ATOM 951 O O . ALA A 1 123 ? 1.792 -3.434 0.918 1.00 90.44 123 ALA A O 1
ATOM 952 N N . LYS A 1 124 ? 2.961 -3.649 -0.977 1.00 90.00 124 LYS A N 1
ATOM 953 C CA . LYS A 1 124 ? 4.268 -3.657 -0.292 1.00 90.00 124 LYS A CA 1
ATOM 954 C C . LYS A 1 124 ? 4.580 -2.331 0.397 1.00 90.00 124 LYS A C 1
ATOM 956 O O . LYS A 1 124 ? 5.482 -2.297 1.233 1.00 90.00 124 LYS A O 1
ATOM 961 N N . ILE A 1 125 ? 3.827 -1.269 0.102 1.00 90.31 125 ILE A N 1
ATOM 962 C CA . ILE A 1 125 ? 3.926 0.001 0.819 1.00 90.31 125 ILE A CA 1
ATOM 963 C C . ILE A 1 125 ? 3.745 -0.179 2.329 1.00 90.31 125 ILE A C 1
ATOM 965 O O . ILE A 1 125 ? 4.435 0.484 3.095 1.00 90.31 125 ILE A O 1
ATOM 969 N N . LEU A 1 126 ? 2.907 -1.130 2.763 1.00 93.62 126 LEU A N 1
ATOM 970 C CA . LEU A 1 126 ? 2.693 -1.417 4.182 1.00 93.62 126 LEU A CA 1
ATOM 971 C C . LEU A 1 126 ? 3.997 -1.842 4.867 1.00 93.62 126 LEU A C 1
ATOM 973 O O . LEU A 1 126 ? 4.349 -1.314 5.918 1.00 93.62 126 LEU A O 1
ATOM 977 N N . GLU A 1 127 ? 4.764 -2.739 4.242 1.00 94.12 127 GLU A N 1
ATOM 978 C CA . GLU A 1 127 ? 6.055 -3.174 4.786 1.00 94.12 127 GLU A CA 1
ATOM 979 C C . GLU A 1 127 ? 7.119 -2.077 4.674 1.00 94.12 127 GLU A C 1
ATOM 981 O O . GLU A 1 127 ? 7.920 -1.911 5.589 1.00 94.12 127 GLU A O 1
ATOM 986 N N . ILE A 1 128 ? 7.113 -1.288 3.596 1.00 91.25 128 ILE A N 1
ATOM 987 C CA . ILE A 1 128 ? 8.030 -0.150 3.451 1.00 91.25 128 ILE A CA 1
ATOM 988 C C . ILE A 1 128 ? 7.823 0.860 4.583 1.00 91.25 128 ILE A C 1
ATOM 990 O O . ILE A 1 128 ? 8.794 1.280 5.213 1.00 91.25 128 ILE A O 1
ATOM 994 N N . VAL A 1 129 ? 6.572 1.240 4.850 1.00 92.81 129 VAL A N 1
ATOM 995 C CA . VAL A 1 129 ? 6.238 2.174 5.929 1.00 92.81 129 VAL A CA 1
ATOM 996 C C . VAL A 1 129 ? 6.564 1.548 7.276 1.00 92.81 129 VAL A C 1
ATOM 998 O O . VAL A 1 129 ? 7.197 2.202 8.092 1.00 92.81 129 VAL A O 1
ATOM 1001 N N . ALA A 1 130 ? 6.244 0.272 7.494 1.00 94.75 130 ALA A N 1
ATOM 1002 C CA . ALA A 1 130 ? 6.583 -0.435 8.731 1.00 94.75 130 ALA A CA 1
ATOM 1003 C C . ALA A 1 130 ? 8.098 -0.507 9.021 1.00 94.75 130 ALA A C 1
ATOM 1005 O O . ALA A 1 130 ? 8.499 -0.746 10.160 1.00 94.75 130 ALA A O 1
ATOM 1006 N N . GLN A 1 131 ? 8.951 -0.307 8.013 1.00 94.44 131 GLN A N 1
ATOM 1007 C CA . GLN A 1 131 ? 10.410 -0.229 8.154 1.00 94.44 131 GLN A CA 1
ATOM 1008 C C . GLN A 1 131 ? 10.946 1.209 8.257 1.00 94.44 131 GLN A C 1
ATOM 1010 O O . GLN A 1 131 ? 12.160 1.393 8.385 1.00 94.44 131 GLN A O 1
ATOM 1015 N N . ALA A 1 132 ? 10.086 2.225 8.166 1.00 93.31 132 ALA A N 1
ATOM 1016 C CA . ALA A 1 132 ? 10.487 3.623 8.216 1.00 93.31 132 ALA A CA 1
ATOM 1017 C C . ALA A 1 132 ? 11.001 4.006 9.611 1.00 93.31 132 ALA A C 1
ATOM 1019 O O . ALA A 1 132 ? 10.440 3.608 10.632 1.00 93.31 132 ALA A O 1
ATOM 1020 N N . THR A 1 133 ? 12.063 4.811 9.650 1.00 94.19 133 THR A N 1
ATOM 1021 C CA . THR A 1 133 ? 12.654 5.337 10.892 1.00 94.19 133 THR A CA 1
ATOM 1022 C C . THR A 1 133 ? 12.914 6.835 10.770 1.00 94.19 133 THR A C 1
ATOM 1024 O O . THR A 1 133 ? 12.785 7.418 9.691 1.00 94.19 133 THR A O 1
ATOM 1027 N N . ALA A 1 134 ? 13.337 7.474 11.862 1.00 92.50 134 ALA A N 1
ATOM 1028 C CA . ALA A 1 134 ? 13.723 8.883 11.850 1.00 92.50 134 ALA A CA 1
ATOM 1029 C C . ALA A 1 134 ? 14.867 9.180 10.857 1.00 92.50 134 ALA A C 1
ATOM 1031 O O . ALA A 1 134 ? 14.884 10.241 10.235 1.00 92.50 134 ALA A O 1
ATOM 1032 N N . GLU A 1 135 ? 15.799 8.241 10.680 1.00 92.94 135 GLU A N 1
ATOM 1033 C CA . GLU A 1 135 ? 16.934 8.341 9.754 1.00 92.94 135 GLU A CA 1
ATOM 1034 C C . GLU A 1 135 ? 16.564 7.944 8.322 1.00 92.94 135 GLU A C 1
ATOM 1036 O O . GLU A 1 135 ? 17.188 8.413 7.368 1.00 92.94 135 GLU A O 1
ATOM 1041 N N . LYS A 1 136 ? 15.562 7.073 8.161 1.00 89.88 136 LYS A N 1
ATOM 1042 C CA . LYS A 1 136 ? 15.102 6.556 6.870 1.00 89.88 136 LYS A CA 1
ATOM 1043 C C . LYS A 1 136 ? 13.603 6.792 6.715 1.00 89.88 136 LYS A C 1
ATOM 1045 O O . LYS A 1 136 ? 12.793 5.865 6.763 1.00 89.88 136 LYS A O 1
ATOM 1050 N N . ARG A 1 137 ? 13.259 8.065 6.545 1.00 90.81 137 ARG A N 1
ATOM 1051 C CA . ARG A 1 137 ? 11.883 8.521 6.343 1.00 90.81 137 ARG A CA 1
ATOM 1052 C C . ARG A 1 137 ? 11.367 8.135 4.961 1.00 90.81 137 ARG A C 1
ATOM 1054 O O . ARG A 1 137 ? 12.149 8.004 4.017 1.00 90.81 137 ARG A O 1
ATOM 1061 N N . VAL A 1 138 ? 10.050 7.989 4.848 1.00 89.25 138 VAL A N 1
ATOM 1062 C CA . VAL A 1 138 ? 9.372 7.668 3.586 1.00 89.25 138 VAL A CA 1
ATOM 1063 C C . VAL A 1 138 ? 8.784 8.952 2.995 1.00 89.25 138 VAL A C 1
ATOM 1065 O O . VAL A 1 138 ? 7.809 9.474 3.537 1.00 89.25 138 VAL A O 1
ATOM 1068 N N . PRO A 1 139 ? 9.379 9.495 1.921 1.00 88.38 139 PRO A N 1
ATOM 1069 C CA . PRO A 1 139 ? 8.772 10.591 1.171 1.00 88.38 139 PRO A CA 1
ATOM 1070 C C . PRO A 1 139 ? 7.480 10.136 0.482 1.00 88.38 139 PRO A C 1
ATOM 1072 O O . PRO A 1 139 ? 7.450 9.055 -0.109 1.00 88.38 139 PRO A O 1
ATOM 1075 N N . VAL A 1 140 ? 6.453 10.982 0.526 1.00 86.81 140 VAL A N 1
ATOM 1076 C CA . VAL A 1 140 ? 5.172 10.813 -0.170 1.00 86.81 140 VAL A CA 1
ATOM 1077 C C . VAL A 1 140 ? 4.844 12.049 -1.006 1.00 86.81 140 VAL A C 1
ATOM 1079 O O . VAL A 1 140 ? 5.244 13.159 -0.657 1.00 86.81 140 VAL A O 1
ATOM 1082 N N . GLU A 1 141 ? 4.138 11.856 -2.113 1.00 82.38 141 GLU A N 1
ATOM 1083 C CA . GLU A 1 141 ? 3.594 12.934 -2.942 1.00 82.38 141 GLU A CA 1
ATOM 1084 C C . GLU A 1 141 ? 2.117 13.138 -2.601 1.00 82.38 141 GLU A C 1
ATOM 1086 O O . GLU A 1 141 ? 1.403 12.174 -2.319 1.00 82.38 141 GLU A O 1
ATOM 1091 N N . LEU A 1 142 ? 1.672 14.395 -2.584 1.00 76.00 142 LEU A N 1
ATOM 1092 C CA . LEU A 1 142 ? 0.264 14.707 -2.402 1.00 76.00 142 LEU A CA 1
ATOM 1093 C C . LEU A 1 142 ?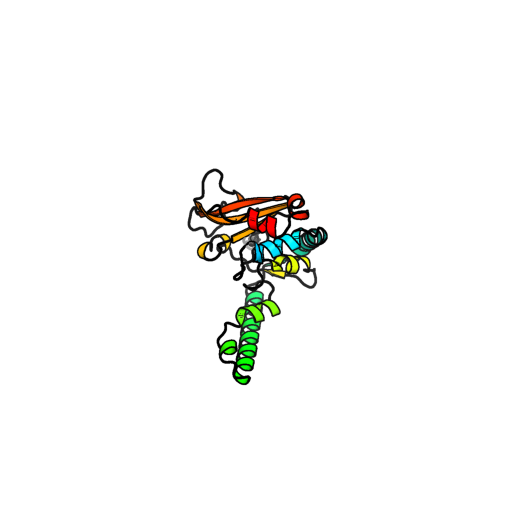 -0.437 14.688 -3.759 1.00 76.00 142 LEU A C 1
ATOM 1095 O O . LEU A 1 142 ? -0.196 15.567 -4.581 1.00 76.00 142 LEU A O 1
ATOM 1099 N N . ASP A 1 143 ? -1.326 13.718 -3.946 1.00 74.44 143 ASP A N 1
ATOM 1100 C CA . ASP A 1 143 ? -2.186 13.616 -5.121 1.00 74.44 143 ASP A CA 1
ATOM 1101 C C . ASP A 1 143 ? -3.647 13.530 -4.672 1.00 74.44 143 ASP A C 1
ATOM 1103 O O . ASP A 1 143 ? -4.123 12.513 -4.167 1.00 74.44 143 ASP A O 1
ATOM 1107 N N . GLU A 1 144 ? -4.325 14.666 -4.779 1.00 63.84 144 GLU A N 1
ATOM 1108 C CA . GLU A 1 144 ? -5.690 14.870 -4.308 1.00 63.84 144 GLU A CA 1
ATOM 1109 C C . GLU A 1 144 ? -6.723 14.149 -5.174 1.00 63.84 144 GLU A C 1
ATOM 1111 O O . GLU A 1 144 ? -7.715 13.626 -4.670 1.00 63.84 144 GLU A O 1
ATOM 1116 N N . GLU A 1 145 ? -6.459 14.101 -6.475 1.00 66.00 145 GLU A N 1
ATOM 1117 C CA . GLU A 1 145 ? -7.384 13.596 -7.482 1.00 66.00 145 GLU A CA 1
ATOM 1118 C C . GLU A 1 145 ? -7.294 12.067 -7.606 1.00 66.00 145 GLU A C 1
ATOM 1120 O O . GLU A 1 145 ? -8.227 11.435 -8.101 1.00 66.00 145 GLU A O 1
ATOM 1125 N N . PHE A 1 146 ? -6.221 11.455 -7.085 1.00 70.12 146 PHE A N 1
ATOM 1126 C CA . PHE A 1 146 ? -5.952 10.020 -7.193 1.00 70.12 146 PHE A CA 1
ATOM 1127 C C . PHE A 1 146 ? -7.089 9.120 -6.698 1.00 70.12 146 PHE A C 1
ATOM 1129 O O . PHE A 1 146 ? -7.370 8.094 -7.317 1.00 70.12 146 PHE A O 1
ATOM 1136 N N . VAL A 1 147 ? -7.774 9.483 -5.606 1.00 65.12 147 VAL A N 1
ATOM 1137 C CA . VAL A 1 147 ? -8.875 8.657 -5.066 1.00 65.12 147 VAL A CA 1
ATOM 1138 C C . VAL A 1 147 ? -10.027 8.494 -6.069 1.00 65.12 147 VAL A C 1
ATOM 1140 O O . VAL A 1 147 ? -10.802 7.545 -5.975 1.00 65.12 147 VAL A O 1
ATOM 1143 N N . HIS A 1 148 ? -10.109 9.407 -7.038 1.00 62.69 148 HIS A N 1
ATOM 1144 C CA . HIS A 1 148 ? -11.135 9.468 -8.071 1.00 62.69 148 HIS A CA 1
ATOM 1145 C C . HIS A 1 148 ? -10.627 9.048 -9.450 1.00 62.69 148 HIS A C 1
ATOM 1147 O O . HIS A 1 148 ? -11.411 9.009 -10.396 1.00 62.69 148 HIS A O 1
ATOM 1153 N N . ASP A 1 149 ? -9.359 8.644 -9.580 1.00 64.00 149 ASP A N 1
ATOM 1154 C CA . ASP A 1 149 ? -8.857 7.917 -10.757 1.00 64.00 149 ASP A CA 1
ATOM 1155 C C . ASP A 1 149 ? -9.277 6.433 -10.681 1.00 64.00 149 ASP A C 1
ATOM 1157 O O . ASP A 1 149 ? -8.488 5.481 -10.690 1.00 64.00 149 ASP A O 1
ATOM 1161 N N . ILE A 1 150 ? -10.592 6.245 -10.554 1.00 56.72 150 ILE A N 1
ATOM 1162 C CA . ILE A 1 150 ? -11.283 4.960 -10.412 1.00 56.72 150 ILE A CA 1
ATOM 1163 C C . ILE A 1 150 ? -11.276 4.143 -11.707 1.00 56.72 150 ILE A C 1
ATOM 1165 O O . ILE A 1 150 ? -11.429 2.924 -11.671 1.00 56.72 150 ILE A O 1
ATOM 1169 N N . LEU A 1 151 ? -11.039 4.786 -12.856 1.00 52.69 151 LEU A N 1
ATOM 1170 C CA . LEU A 1 151 ? -10.950 4.118 -14.160 1.00 52.69 151 LEU A CA 1
ATOM 1171 C C . LEU A 1 151 ? -9.767 3.144 -14.241 1.00 52.69 151 LEU A C 1
ATOM 1173 O O . LEU A 1 151 ? -9.786 2.221 -15.056 1.00 52.69 151 LEU A O 1
ATOM 1177 N N . SER A 1 152 ? -8.756 3.334 -13.391 1.00 51.12 152 SER A N 1
ATOM 1178 C CA . SER A 1 152 ? -7.540 2.518 -13.352 1.00 51.12 152 SER A CA 1
ATOM 1179 C C . SER A 1 152 ? -7.480 1.559 -12.153 1.00 51.12 152 SER A C 1
ATOM 1181 O O . SER A 1 152 ? -6.501 0.816 -12.026 1.00 51.12 152 SER A O 1
ATOM 1183 N N . CYS A 1 153 ? -8.496 1.569 -11.278 1.00 61.31 153 CYS A N 1
ATOM 1184 C CA . CYS A 1 153 ? -8.505 0.873 -9.989 1.00 61.31 153 CYS A CA 1
ATOM 1185 C C . CYS A 1 153 ? -9.764 0.007 -9.830 1.00 61.31 153 CYS A C 1
ATOM 1187 O O . CYS A 1 153 ? -10.729 0.401 -9.185 1.00 61.31 153 CYS A O 1
ATOM 1189 N N . GLU A 1 154 ? -9.743 -1.208 -10.381 1.00 73.56 154 GLU A N 1
ATOM 1190 C CA . GLU A 1 154 ? -10.847 -2.166 -10.199 1.00 73.56 154 GLU A CA 1
ATOM 1191 C C . GLU A 1 154 ? -11.028 -2.597 -8.734 1.00 73.56 154 GLU A C 1
ATOM 1193 O O . GLU A 1 154 ? -12.133 -2.958 -8.343 1.00 73.56 154 GLU A O 1
ATOM 1198 N N . TRP A 1 155 ? -9.961 -2.537 -7.927 1.00 84.56 155 TRP A N 1
ATOM 1199 C CA . TRP A 1 155 ? -9.935 -2.955 -6.524 1.00 84.56 155 TRP A CA 1
ATOM 1200 C C . TRP A 1 155 ? -9.277 -1.896 -5.642 1.00 84.56 155 TRP A C 1
ATOM 1202 O O . TRP A 1 155 ? -8.208 -1.382 -5.981 1.00 84.56 155 TRP A O 1
ATOM 1212 N N . ALA A 1 156 ? -9.864 -1.639 -4.473 1.00 86.88 156 ALA A N 1
ATOM 1213 C CA . ALA A 1 156 ? -9.309 -0.752 -3.456 1.00 86.88 156 ALA A CA 1
ATOM 1214 C C . ALA A 1 156 ? -9.432 -1.370 -2.057 1.00 86.88 156 ALA A C 1
ATOM 1216 O O . ALA A 1 156 ? -10.504 -1.800 -1.633 1.00 86.88 156 ALA A O 1
ATOM 1217 N N . TYR A 1 157 ? -8.322 -1.385 -1.322 1.00 89.44 157 TYR A N 1
ATOM 1218 C CA . TYR A 1 157 ? -8.249 -1.936 0.029 1.00 89.44 157 TYR A CA 1
ATOM 1219 C C . TYR A 1 157 ? -7.993 -0.811 1.022 1.00 89.44 157 TYR A C 1
ATOM 1221 O O . TYR A 1 157 ? -6.988 -0.107 0.908 1.00 89.44 157 TYR A O 1
ATOM 1229 N N . VAL A 1 158 ? -8.869 -0.669 2.011 1.00 90.56 158 VAL A N 1
ATOM 1230 C CA . VAL A 1 158 ? -8.708 0.306 3.093 1.00 90.56 158 VAL A CA 1
ATOM 1231 C C . VAL A 1 158 ? -8.326 -0.443 4.360 1.00 90.56 158 VAL A C 1
ATOM 1233 O O . VAL A 1 158 ? -9.073 -1.290 4.845 1.00 90.56 158 VAL A O 1
ATOM 1236 N N . VAL A 1 159 ? -7.140 -0.138 4.885 1.00 93.06 159 VAL A N 1
ATOM 1237 C CA . VAL A 1 159 ? -6.661 -0.658 6.169 1.00 93.06 159 VAL A CA 1
ATOM 1238 C C . VAL A 1 159 ? -6.900 0.412 7.227 1.00 93.06 159 VAL A C 1
ATOM 1240 O O . VAL A 1 159 ? -6.171 1.401 7.289 1.00 93.06 159 VAL A O 1
ATOM 1243 N N . ASP A 1 160 ? -7.910 0.202 8.062 1.00 92.25 160 ASP A N 1
ATOM 1244 C CA . ASP A 1 160 ? -8.219 1.066 9.195 1.00 92.25 160 ASP A CA 1
ATOM 1245 C C . ASP A 1 160 ? -7.549 0.498 10.447 1.00 92.25 160 ASP A C 1
ATOM 1247 O O . ASP A 1 160 ? -7.973 -0.502 11.026 1.00 92.25 160 ASP A O 1
ATOM 1251 N N . ILE A 1 161 ? -6.436 1.113 10.827 1.00 90.19 161 ILE A N 1
ATOM 1252 C CA . ILE A 1 161 ? -5.586 0.635 11.915 1.00 90.19 161 ILE A CA 1
ATOM 1253 C C . ILE A 1 161 ? -6.193 0.946 13.293 1.00 90.19 161 ILE A C 1
ATOM 1255 O O . ILE A 1 161 ? -5.913 0.231 14.261 1.00 90.19 161 ILE A O 1
ATOM 1259 N N . ASP A 1 162 ? -6.993 2.007 13.386 1.00 88.94 162 ASP A N 1
ATOM 1260 C CA . ASP A 1 162 ? -7.612 2.444 14.636 1.00 88.94 162 ASP A CA 1
ATOM 1261 C C . ASP A 1 162 ? -8.870 1.626 14.932 1.00 88.94 162 ASP A C 1
ATOM 1263 O O . ASP A 1 162 ? -9.097 1.240 16.080 1.00 88.94 162 ASP A O 1
ATOM 1267 N N . ALA A 1 163 ? -9.653 1.310 13.897 1.00 91.06 163 ALA A N 1
ATOM 1268 C CA . ALA A 1 163 ? -10.803 0.414 14.001 1.00 91.06 163 ALA A CA 1
ATOM 1269 C C . ALA A 1 163 ? -10.434 -1.079 13.891 1.00 91.06 163 ALA A C 1
ATOM 1271 O O . ALA A 1 163 ? -11.281 -1.933 14.147 1.00 91.06 163 ALA A O 1
ATOM 1272 N N . GLU A 1 164 ? -9.191 -1.394 13.513 1.00 94.31 164 GLU A N 1
ATOM 1273 C CA . GLU A 1 164 ? -8.698 -2.751 13.231 1.00 94.31 164 GLU A CA 1
ATOM 1274 C C . GLU A 1 164 ? -9.528 -3.476 12.156 1.00 94.31 164 GLU A C 1
ATOM 1276 O O . GLU A 1 164 ? -9.921 -4.638 12.313 1.00 94.31 164 GLU A O 1
ATOM 1281 N N . LEU A 1 165 ? -9.794 -2.775 11.049 1.00 94.12 165 LEU A N 1
ATOM 1282 C CA . LEU A 1 165 ? -10.603 -3.254 9.929 1.00 94.12 165 LEU A CA 1
ATOM 1283 C C . LEU A 1 165 ? -9.808 -3.289 8.621 1.00 94.12 165 LEU A C 1
ATOM 1285 O O . LEU A 1 165 ? -8.972 -2.430 8.339 1.00 94.12 165 LEU A O 1
ATOM 1289 N N . LEU A 1 166 ? -10.130 -4.272 7.788 1.00 94.31 166 LEU A N 1
ATOM 1290 C CA . LEU A 1 166 ? -9.831 -4.287 6.364 1.00 94.31 166 LEU A CA 1
ATOM 1291 C C . LEU A 1 166 ? -11.149 -4.175 5.600 1.00 94.31 166 LEU A C 1
ATOM 1293 O O . LEU A 1 166 ? -12.001 -5.060 5.696 1.00 94.31 166 LEU A O 1
ATOM 1297 N N . GLU A 1 167 ? -11.297 -3.115 4.820 1.00 91.62 167 GLU A N 1
ATOM 1298 C CA . GLU A 1 167 ? -12.390 -2.969 3.864 1.00 91.62 167 GLU A CA 1
ATOM 1299 C C . GLU A 1 167 ? -11.880 -3.282 2.463 1.00 91.62 167 GLU A C 1
ATOM 1301 O O . GLU A 1 167 ? -10.828 -2.797 2.036 1.00 91.62 167 GLU A O 1
ATOM 1306 N N . VAL A 1 168 ? -12.635 -4.108 1.751 1.00 90.25 168 VAL A N 1
ATOM 1307 C CA . VAL A 1 168 ? -12.364 -4.488 0.370 1.00 90.25 168 VAL A CA 1
ATOM 1308 C C . VAL A 1 168 ? -13.449 -3.874 -0.492 1.00 90.25 168 VAL A C 1
ATOM 1310 O O . VAL A 1 168 ? -14.629 -4.186 -0.328 1.00 90.25 168 VAL A O 1
ATOM 1313 N N . ASN A 1 169 ? -13.036 -3.008 -1.407 1.00 86.50 169 ASN A N 1
ATOM 1314 C CA . ASN A 1 169 ? -13.897 -2.330 -2.359 1.00 86.50 169 ASN A CA 1
ATOM 1315 C C . ASN A 1 169 ? -13.549 -2.808 -3.771 1.00 86.50 169 ASN A C 1
ATOM 1317 O O . ASN A 1 169 ? -12.379 -3.071 -4.071 1.00 86.50 169 ASN A O 1
ATOM 1321 N N . CYS A 1 170 ? -14.554 -2.926 -4.628 1.00 84.75 170 CYS A N 1
ATOM 1322 C CA . CYS A 1 170 ? -14.393 -3.343 -6.016 1.00 84.75 170 CYS A CA 1
ATOM 1323 C C . CYS A 1 170 ? -15.394 -2.603 -6.893 1.00 84.75 170 CYS A C 1
ATOM 1325 O O . CYS A 1 170 ? -16.562 -2.488 -6.531 1.00 84.75 170 CYS A O 1
ATOM 1327 N N . SER A 1 171 ? -14.952 -2.153 -8.067 1.00 78.56 171 SER A N 1
ATOM 1328 C CA . SER A 1 171 ? -15.754 -1.312 -8.958 1.00 78.56 171 SER A CA 1
ATOM 1329 C C . SER A 1 171 ? -16.197 0.003 -8.296 1.00 78.56 171 SER A C 1
ATOM 1331 O O . SER A 1 171 ? -15.645 0.437 -7.282 1.00 78.56 171 SER A O 1
ATOM 1333 N N . VAL A 1 172 ? -17.174 0.664 -8.912 1.00 78.69 172 VAL A N 1
ATOM 1334 C CA . VAL A 1 172 ? -17.698 1.962 -8.492 1.00 78.69 172 VAL A CA 1
ATOM 1335 C C . VAL A 1 172 ? -19.214 1.951 -8.479 1.00 78.69 172 VAL A C 1
ATOM 1337 O O . VAL A 1 172 ? -19.855 1.300 -9.306 1.00 78.69 172 VAL A O 1
ATOM 1340 N N . GLU A 1 173 ? -19.786 2.701 -7.552 1.00 78.19 173 GLU A N 1
ATOM 1341 C CA . GLU A 1 173 ? -21.223 2.897 -7.423 1.00 78.19 173 GLU A CA 1
ATOM 1342 C C . GLU A 1 173 ? -21.564 4.384 -7.286 1.00 78.19 173 GLU A C 1
ATOM 1344 O O . GLU A 1 173 ? -20.717 5.168 -6.847 1.00 78.19 173 GLU A O 1
ATOM 1349 N N . PRO A 1 174 ? -22.788 4.802 -7.660 1.00 79.38 174 PRO A N 1
ATOM 1350 C CA . PRO A 1 174 ? -23.230 6.163 -7.410 1.00 79.38 174 PRO A CA 1
ATOM 1351 C C . PRO A 1 174 ? -23.249 6.477 -5.911 1.00 79.38 174 PRO A C 1
ATOM 1353 O O . PRO A 1 174 ? -23.666 5.642 -5.117 1.00 79.38 174 PRO A O 1
ATOM 1356 N N . GLU A 1 175 ? -22.872 7.693 -5.534 1.00 76.12 175 GLU A N 1
ATOM 1357 C CA . GLU A 1 175 ? -22.982 8.201 -4.161 1.00 76.12 175 GLU A CA 1
ATOM 1358 C C . GLU A 1 175 ? -24.467 8.377 -3.766 1.00 76.12 175 GLU A C 1
ATOM 1360 O O . GLU A 1 175 ? -25.251 8.972 -4.516 1.00 76.12 175 GLU A O 1
ATOM 1365 N N . TYR A 1 176 ? -24.878 7.856 -2.604 1.00 75.62 176 TYR A N 1
ATOM 1366 C CA . TYR A 1 176 ? -26.240 7.985 -2.060 1.00 75.62 176 TYR A CA 1
ATOM 1367 C C . TYR A 1 176 ? -26.240 7.922 -0.525 1.00 75.62 176 TYR A C 1
ATOM 1369 O O . TYR A 1 176 ? -25.280 7.459 0.076 1.00 75.62 176 TYR A O 1
ATOM 1377 N N . ASP A 1 177 ? -27.334 8.335 0.127 1.00 69.44 177 ASP A N 1
ATOM 1378 C CA . ASP A 1 177 ? -27.479 8.229 1.588 1.00 69.44 177 ASP A CA 1
ATOM 1379 C C . ASP A 1 177 ? -27.308 6.764 2.051 1.00 69.44 177 ASP A C 1
ATOM 1381 O O . ASP A 1 177 ? -28.226 5.948 1.920 1.00 69.44 177 ASP A O 1
ATOM 1385 N N . GLY A 1 178 ? -26.129 6.430 2.583 1.00 66.69 178 GLY A N 1
ATOM 1386 C CA . GLY A 1 178 ? -25.747 5.069 2.973 1.00 66.69 178 GLY A CA 1
ATOM 1387 C C . GLY A 1 178 ? -24.505 4.509 2.271 1.00 66.69 178 GLY A C 1
ATOM 1388 O O . GLY A 1 178 ? -24.028 3.454 2.693 1.00 66.69 178 GLY A O 1
ATOM 1389 N N . THR A 1 179 ? -23.955 5.187 1.256 1.00 70.56 179 THR A N 1
ATOM 1390 C CA . THR A 1 179 ? -22.596 4.898 0.768 1.00 70.56 179 THR A CA 1
ATOM 1391 C C . THR A 1 179 ? -21.553 5.236 1.827 1.00 70.56 179 THR A C 1
ATOM 1393 O O . THR A 1 179 ? -21.824 5.973 2.772 1.00 70.56 179 THR A O 1
ATOM 1396 N N . SER A 1 180 ? -20.349 4.676 1.688 1.00 68.12 180 SER A N 1
ATOM 1397 C CA . SER A 1 180 ? -19.265 4.903 2.646 1.00 68.12 180 SER A CA 1
ATOM 1398 C C . SER A 1 180 ? -18.954 6.394 2.809 1.00 68.12 180 SER A C 1
ATOM 1400 O O . SER A 1 180 ? -18.457 7.033 1.881 1.00 68.12 180 SER A O 1
ATOM 1402 N N . GLU A 1 181 ? -19.149 6.915 4.026 1.00 72.19 181 GLU A N 1
ATOM 1403 C CA . GLU A 1 181 ? -18.807 8.299 4.393 1.00 72.19 181 GLU A CA 1
ATOM 1404 C C . GLU A 1 181 ? -17.296 8.585 4.247 1.00 72.19 181 GLU A C 1
ATOM 1406 O O . GLU A 1 181 ? -16.862 9.735 4.253 1.00 72.19 181 GLU A O 1
ATOM 1411 N N . ARG A 1 182 ? -16.456 7.544 4.103 1.00 73.25 182 ARG A N 1
ATOM 1412 C CA . ARG A 1 182 ? -14.991 7.682 4.011 1.00 73.25 182 ARG A CA 1
ATOM 1413 C C . ARG A 1 182 ? -14.537 8.478 2.792 1.00 73.25 182 ARG A C 1
ATOM 1415 O O . ARG A 1 182 ? -13.490 9.119 2.855 1.00 73.25 182 ARG A O 1
ATOM 1422 N N . PHE A 1 183 ? -15.289 8.406 1.697 1.00 72.75 183 PHE A N 1
ATOM 1423 C CA . PHE A 1 183 ? -14.950 9.063 0.433 1.00 72.75 183 PHE A CA 1
ATOM 1424 C C . PHE A 1 183 ? -15.700 10.388 0.230 1.00 72.75 183 PHE A C 1
ATOM 1426 O O . PHE A 1 183 ? -15.442 11.092 -0.748 1.00 72.75 183 PHE A O 1
ATOM 1433 N N . GLU A 1 184 ? -16.579 10.764 1.165 1.00 68.00 184 GLU A N 1
ATOM 1434 C CA . GLU A 1 184 ? -17.315 12.025 1.105 1.00 68.00 184 GLU A CA 1
ATOM 1435 C C . GLU A 1 184 ? -16.367 13.229 1.181 1.00 68.00 184 GLU A C 1
ATOM 1437 O O . GLU A 1 184 ? -15.469 13.316 2.023 1.00 68.00 184 GLU A O 1
ATOM 1442 N N . GLY A 1 185 ? -16.589 14.208 0.302 1.00 61.12 185 GLY A N 1
ATOM 1443 C CA . GLY A 1 185 ? -15.880 15.488 0.348 1.00 61.12 185 GLY A CA 1
ATOM 1444 C C . GLY A 1 185 ? -14.403 15.445 -0.059 1.00 61.12 185 GLY A C 1
ATOM 1445 O O . GLY A 1 185 ? -13.714 16.449 0.133 1.00 61.12 185 GLY A O 1
ATOM 1446 N N . VAL A 1 186 ? -13.904 14.344 -0.635 1.00 63.66 186 VAL A N 1
ATOM 1447 C CA . VAL A 1 186 ? -12.552 14.315 -1.218 1.00 63.66 186 VAL A CA 1
ATOM 1448 C C . VAL A 1 186 ? -12.561 15.005 -2.589 1.00 63.66 186 VAL A C 1
ATOM 1450 O O . VAL A 1 186 ? -13.394 14.697 -3.443 1.00 63.66 186 VAL A O 1
ATOM 1453 N N . HIS A 1 187 ? -11.658 15.964 -2.803 1.00 52.41 187 HIS A N 1
ATOM 1454 C CA . HIS A 1 187 ? -11.544 16.726 -4.052 1.00 52.41 187 HIS A CA 1
ATOM 1455 C C . HIS A 1 187 ? -11.155 15.828 -5.244 1.00 52.41 187 HIS A C 1
ATOM 1457 O O . HIS A 1 187 ? -10.355 14.923 -5.080 1.00 52.41 187 HIS A O 1
ATOM 1463 N N . GLY A 1 188 ? -11.706 16.083 -6.441 1.00 52.00 188 GLY A N 1
ATOM 1464 C CA . GLY A 1 188 ? -11.332 15.378 -7.686 1.00 52.00 188 GLY A CA 1
ATOM 1465 C C . GLY A 1 188 ? -12.369 14.400 -8.262 1.00 52.00 188 GLY A C 1
ATOM 1466 O O . GLY A 1 188 ? -12.129 13.836 -9.321 1.00 52.00 188 GLY A O 1
ATOM 1467 N N . ALA A 1 189 ? -13.525 14.217 -7.615 1.00 51.44 189 ALA A N 1
ATOM 1468 C CA . ALA A 1 189 ? -14.536 13.252 -8.054 1.00 51.44 189 ALA A CA 1
ATOM 1469 C C . ALA A 1 189 ? -15.062 13.530 -9.467 1.00 51.44 189 ALA A C 1
ATOM 1471 O O . ALA A 1 189 ? -15.510 14.647 -9.758 1.00 51.44 189 ALA A O 1
ATOM 1472 N N . GLU A 1 190 ? -15.182 12.484 -10.294 1.00 53.28 190 GLU A N 1
ATOM 1473 C CA . GLU A 1 190 ? -16.358 12.415 -11.159 1.00 53.28 190 GLU A CA 1
ATOM 1474 C C . GLU A 1 190 ? -17.569 12.477 -10.230 1.00 53.28 190 GLU A C 1
ATOM 1476 O O . GLU A 1 190 ? -17.832 11.567 -9.448 1.00 53.28 190 GLU A O 1
ATOM 1481 N N . LYS A 1 191 ? -18.230 13.635 -10.228 1.00 59.50 191 LYS A N 1
ATOM 1482 C CA . LYS A 1 191 ? -19.222 14.001 -9.221 1.00 59.50 191 LYS A CA 1
ATOM 1483 C C . LYS A 1 191 ? -20.255 12.880 -9.033 1.00 59.50 191 LYS A C 1
ATOM 1485 O O . LYS A 1 191 ? -21.092 12.675 -9.912 1.00 59.50 191 LYS A O 1
ATOM 1490 N N . GLY A 1 192 ? -20.220 12.230 -7.870 1.00 67.19 192 GLY A N 1
ATOM 1491 C CA . GLY A 1 192 ? -21.207 11.244 -7.441 1.00 67.19 192 GLY A CA 1
ATOM 1492 C C . GLY A 1 192 ? -20.889 9.780 -7.756 1.00 67.19 192 GLY A C 1
ATOM 1493 O O . GLY A 1 192 ? -21.843 9.017 -7.847 1.00 67.19 192 GLY A O 1
ATOM 1494 N N . MET A 1 193 ? -19.621 9.381 -7.931 1.00 75.31 193 MET A N 1
ATOM 1495 C CA . MET A 1 193 ? -19.195 7.968 -7.940 1.00 75.31 193 MET A CA 1
ATOM 1496 C C . MET A 1 193 ? -18.182 7.696 -6.821 1.00 75.31 193 MET A C 1
ATOM 1498 O O . MET A 1 193 ? -17.279 8.501 -6.603 1.00 75.31 193 MET A O 1
ATOM 1502 N N . VAL A 1 194 ? -18.306 6.555 -6.143 1.00 76.94 194 VAL A N 1
ATOM 1503 C CA . VAL A 1 194 ? -17.412 6.114 -5.057 1.00 76.94 194 VAL A CA 1
ATOM 1504 C C . VAL A 1 194 ? -17.050 4.631 -5.209 1.00 76.94 194 VAL A C 1
ATOM 1506 O O . VAL A 1 194 ? -17.800 3.892 -5.852 1.00 76.94 194 VAL A O 1
ATOM 1509 N N . PRO A 1 195 ? -15.921 4.156 -4.641 1.00 79.69 195 PRO A N 1
ATOM 1510 C CA . PRO A 1 195 ? -15.621 2.726 -4.590 1.00 79.69 195 PRO A CA 1
ATOM 1511 C C . PRO A 1 195 ? -16.743 1.940 -3.899 1.00 79.69 195 PRO A C 1
ATOM 1513 O O . PRO A 1 195 ? -17.152 2.300 -2.795 1.00 79.69 195 PRO A O 1
ATOM 1516 N N . SER A 1 196 ? -17.221 0.861 -4.529 1.00 83.06 196 SER A N 1
ATOM 1517 C CA . SER A 1 196 ? -18.298 0.038 -3.958 1.00 83.06 196 SER A CA 1
ATOM 1518 C C . SER A 1 196 ? -17.739 -0.952 -2.937 1.00 83.06 196 SER A C 1
ATOM 1520 O O . SER A 1 196 ? -16.827 -1.733 -3.235 1.00 83.06 196 SER A O 1
ATOM 1522 N N . LEU A 1 197 ? -18.274 -0.914 -1.716 1.00 86.44 197 LEU A N 1
ATOM 1523 C CA . LEU A 1 197 ? -17.833 -1.764 -0.613 1.00 86.44 197 LEU A CA 1
ATOM 1524 C C . LEU A 1 197 ? -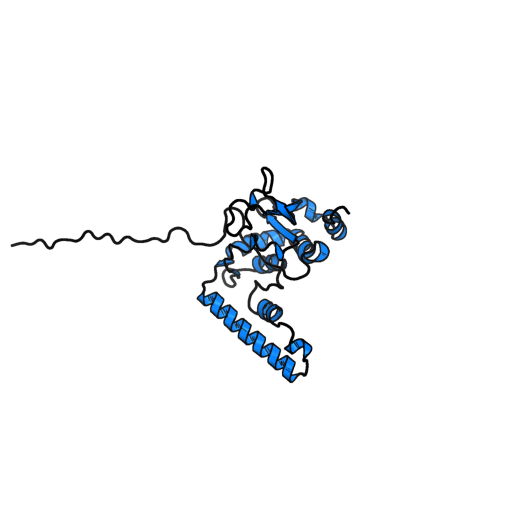18.344 -3.196 -0.793 1.00 86.44 197 LEU A C 1
ATOM 1526 O O . LEU A 1 197 ? -19.543 -3.459 -0.738 1.00 86.44 197 LEU A O 1
ATOM 1530 N N . ILE A 1 198 ? -17.421 -4.150 -0.915 1.00 87.69 198 ILE A N 1
ATOM 1531 C CA . ILE A 1 198 ? -17.742 -5.580 -1.011 1.00 87.69 198 ILE A CA 1
ATOM 1532 C C . ILE A 1 198 ? -17.817 -6.210 0.374 1.00 87.69 198 ILE A C 1
ATOM 1534 O O . ILE A 1 198 ? -18.706 -7.017 0.663 1.00 87.69 198 ILE A O 1
ATOM 1538 N N . ARG A 1 199 ? -16.842 -5.897 1.234 1.00 89.25 199 ARG A N 1
ATOM 1539 C CA . ARG A 1 199 ? -16.727 -6.540 2.543 1.00 89.25 199 ARG A CA 1
ATOM 1540 C C . ARG A 1 199 ? -15.889 -5.738 3.525 1.00 89.25 199 ARG A C 1
ATOM 1542 O O . ARG A 1 199 ? -14.888 -5.137 3.152 1.00 89.25 199 ARG A O 1
ATOM 1549 N N . THR A 1 200 ? -16.252 -5.853 4.796 1.00 92.19 200 THR A N 1
ATOM 1550 C CA . THR A 1 200 ? -15.456 -5.406 5.941 1.00 92.19 200 THR A CA 1
ATOM 1551 C C . THR A 1 200 ? -15.080 -6.622 6.782 1.00 92.19 200 THR A C 1
ATOM 1553 O O . THR A 1 200 ? -15.937 -7.448 7.098 1.00 92.19 200 THR A O 1
ATOM 1556 N N . LEU A 1 201 ? -13.802 -6.747 7.131 1.00 93.25 201 LEU A N 1
ATOM 1557 C CA . LEU A 1 201 ? -13.252 -7.820 7.961 1.00 93.25 201 LEU A CA 1
ATOM 1558 C C . LEU A 1 201 ? -12.502 -7.205 9.138 1.00 93.25 201 LEU A C 1
ATOM 1560 O O . LEU A 1 201 ? -11.720 -6.277 8.944 1.00 93.25 201 LEU A O 1
ATOM 1564 N N . THR A 1 202 ? -12.687 -7.733 10.346 1.00 95.25 202 THR A N 1
ATOM 1565 C CA . THR A 1 202 ? -11.853 -7.331 11.487 1.00 95.25 202 THR A CA 1
ATOM 1566 C C . THR A 1 202 ? -10.490 -8.008 11.410 1.00 95.25 202 THR A C 1
ATOM 1568 O O . THR A 1 202 ? -10.360 -9.106 10.866 1.00 95.25 202 THR A O 1
ATOM 1571 N N . PHE A 1 203 ? -9.455 -7.426 12.014 1.00 94.31 203 PHE A N 1
ATOM 1572 C CA . PHE A 1 203 ? -8.142 -8.081 12.101 1.00 94.31 203 PHE A CA 1
ATOM 1573 C C . PHE A 1 203 ? -8.212 -9.440 12.813 1.00 94.31 203 PHE A C 1
ATOM 1575 O O . PHE A 1 203 ? -7.456 -10.354 12.482 1.00 94.31 203 PHE A O 1
ATOM 1582 N N . SER A 1 204 ? -9.165 -9.607 13.735 1.00 92.75 204 SER A N 1
ATOM 1583 C CA . SER A 1 204 ? -9.441 -10.898 14.373 1.00 92.75 204 SER A CA 1
ATOM 1584 C C . SER A 1 204 ? -9.985 -11.933 13.383 1.00 92.75 204 SER A C 1
ATOM 1586 O O . SER A 1 204 ? -9.549 -13.084 13.419 1.00 92.75 204 SER A O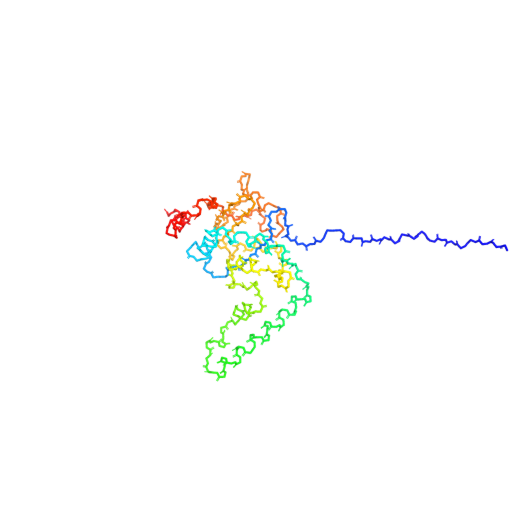 1
ATOM 1588 N N . ASP A 1 205 ? -10.871 -11.534 12.464 1.00 92.38 205 ASP A N 1
ATOM 1589 C CA . ASP A 1 205 ? -11.355 -12.416 11.393 1.00 92.38 205 ASP A CA 1
ATOM 1590 C C . ASP A 1 205 ? -10.195 -12.835 10.479 1.00 92.38 205 ASP A C 1
ATOM 1592 O O . ASP A 1 205 ? -10.030 -14.016 10.163 1.00 92.38 205 ASP A O 1
ATOM 1596 N N . LEU A 1 206 ? -9.336 -11.876 10.111 1.00 91.75 206 LEU A N 1
ATOM 1597 C CA . LEU A 1 206 ? -8.186 -12.109 9.232 1.00 91.75 206 LEU A CA 1
ATOM 1598 C C . LEU A 1 206 ? -7.177 -13.100 9.820 1.00 91.75 206 LEU A C 1
ATOM 1600 O O . LEU A 1 206 ? -6.596 -13.884 9.069 1.00 91.75 206 LEU A O 1
ATOM 1604 N N . ALA A 1 207 ? -6.977 -13.101 11.142 1.00 89.50 207 ALA A N 1
ATOM 1605 C CA . ALA A 1 207 ? -5.963 -13.913 11.822 1.00 89.50 207 ALA A CA 1
ATOM 1606 C C . ALA A 1 207 ? -6.102 -15.427 11.581 1.00 89.50 207 ALA A C 1
ATOM 1608 O O . ALA A 1 207 ? -5.124 -16.165 11.699 1.00 89.50 207 ALA A O 1
ATOM 1609 N N . THR A 1 208 ? -7.305 -15.895 11.241 1.00 87.94 208 THR A N 1
ATOM 1610 C CA . THR A 1 208 ? -7.590 -17.321 10.995 1.00 87.94 208 THR A CA 1
ATOM 1611 C C . THR A 1 208 ? -7.956 -17.632 9.547 1.00 87.94 208 THR A C 1
ATOM 1613 O O . THR A 1 208 ? -8.073 -18.801 9.182 1.00 87.94 208 THR A O 1
ATOM 1616 N N . LEU A 1 209 ? -8.101 -16.601 8.714 1.00 91.81 209 LEU A N 1
ATOM 1617 C CA . LEU A 1 209 ? -8.611 -16.725 7.358 1.00 91.81 209 LEU A CA 1
ATOM 1618 C C . LEU A 1 209 ? -7.535 -17.270 6.410 1.00 91.81 209 LEU A C 1
ATOM 1620 O O . LEU A 1 209 ? -6.462 -16.684 6.245 1.00 91.81 209 LEU A O 1
ATOM 1624 N N . SER A 1 210 ? -7.809 -18.388 5.742 1.00 90.88 210 SER A N 1
ATOM 1625 C CA . SER A 1 210 ? -6.903 -18.904 4.713 1.00 90.88 210 SER A CA 1
ATOM 1626 C C . SER A 1 210 ? -6.977 -18.071 3.429 1.00 90.88 210 SER A C 1
ATOM 1628 O O . SER A 1 210 ? -7.991 -17.437 3.134 1.00 90.88 210 SER A O 1
ATOM 1630 N N . LYS A 1 211 ? -5.933 -18.145 2.586 1.00 88.94 211 LYS A N 1
ATOM 1631 C CA . LYS A 1 211 ? -5.935 -17.513 1.252 1.00 88.94 211 LYS A CA 1
ATOM 1632 C C . LYS A 1 211 ? -7.182 -17.888 0.443 1.00 88.94 211 LYS A C 1
ATOM 1634 O O . LYS A 1 211 ? -7.792 -17.037 -0.188 1.00 88.94 211 LYS A O 1
ATOM 1639 N N . SER A 1 212 ? -7.558 -19.165 0.451 1.00 89.38 212 SER A N 1
ATOM 1640 C CA . SER A 1 212 ? -8.670 -19.674 -0.356 1.00 89.38 212 SER A CA 1
ATOM 1641 C C . SER A 1 212 ? -10.041 -19.254 0.174 1.00 89.38 212 SER A C 1
ATOM 1643 O O . SER A 1 212 ? -10.993 -19.205 -0.599 1.00 89.38 212 SER A O 1
ATOM 1645 N N . GLU A 1 213 ? -10.172 -19.004 1.477 1.00 89.69 213 GLU A N 1
ATOM 1646 C CA . GLU A 1 213 ? -11.387 -18.421 2.061 1.00 89.69 213 GLU A CA 1
ATOM 1647 C C . GLU A 1 213 ? -11.447 -16.922 1.790 1.00 89.69 213 GLU A C 1
ATOM 1649 O O . GLU A 1 213 ? -12.502 -16.427 1.411 1.00 89.69 213 GLU A O 1
ATOM 1654 N N . PHE A 1 214 ? -10.310 -16.226 1.891 1.00 89.69 214 PHE A N 1
ATOM 1655 C CA . PHE A 1 214 ? -10.213 -14.817 1.532 1.00 89.69 214 PHE A CA 1
ATOM 1656 C C . PHE A 1 214 ? -10.597 -14.589 0.071 1.00 89.69 214 PHE A C 1
ATOM 1658 O O . PHE A 1 214 ? -11.464 -13.773 -0.187 1.00 89.69 214 PHE A O 1
ATOM 1665 N N . ILE A 1 215 ? -10.050 -15.341 -0.886 1.00 87.12 215 ILE A N 1
ATOM 1666 C CA . ILE A 1 215 ? -10.412 -15.179 -2.306 1.00 87.12 215 ILE A CA 1
ATOM 1667 C C . ILE A 1 215 ? -11.912 -15.416 -2.519 1.00 87.12 215 ILE A C 1
ATOM 1669 O O . ILE A 1 215 ? -12.596 -14.548 -3.049 1.00 87.12 215 ILE A O 1
ATOM 1673 N N . ARG A 1 216 ? -12.444 -16.543 -2.025 1.00 84.38 216 ARG A N 1
ATOM 1674 C CA . ARG A 1 216 ? -13.868 -16.886 -2.178 1.00 84.38 216 ARG A CA 1
ATOM 1675 C C . ARG A 1 216 ? -14.813 -15.872 -1.540 1.00 84.38 216 ARG A C 1
ATOM 1677 O O . ARG A 1 216 ? -15.925 -15.708 -2.018 1.00 84.38 216 ARG A O 1
ATOM 1684 N N . ALA A 1 217 ? -14.390 -15.196 -0.474 1.00 79.62 217 ALA A N 1
ATOM 1685 C CA . ALA A 1 217 ? -15.196 -14.171 0.183 1.00 79.62 217 ALA A CA 1
ATOM 1686 C C . ALA A 1 217 ? -15.349 -12.879 -0.641 1.00 79.62 217 ALA A C 1
ATOM 1688 O O . ALA A 1 217 ? -16.181 -12.048 -0.278 1.00 79.62 217 ALA A O 1
ATOM 1689 N N . HIS A 1 218 ? -14.558 -12.712 -1.707 1.00 78.81 218 HIS A N 1
ATOM 1690 C CA . HIS A 1 218 ? -14.532 -11.512 -2.545 1.00 78.81 218 HIS A CA 1
ATOM 1691 C C . HIS A 1 218 ? -14.724 -11.822 -4.038 1.00 78.81 218 HIS A C 1
ATOM 1693 O O . HIS A 1 218 ? -14.627 -10.914 -4.854 1.00 78.81 218 HIS A O 1
ATOM 1699 N N . GLU A 1 219 ? -15.002 -13.070 -4.427 1.00 71.06 219 GLU A N 1
ATOM 1700 C CA . GLU A 1 219 ? -15.451 -13.355 -5.792 1.00 71.06 219 GLU A CA 1
ATOM 1701 C C . GLU A 1 219 ? -16.851 -12.741 -5.988 1.00 71.06 219 GLU A C 1
ATOM 1703 O O . GLU A 1 219 ? -17.727 -12.974 -5.150 1.00 71.06 219 GLU A O 1
ATOM 1708 N N . PRO A 1 220 ? -17.086 -11.943 -7.047 1.00 56.91 220 PRO A N 1
ATOM 1709 C CA . PRO A 1 220 ? -18.424 -11.443 -7.335 1.00 56.91 220 PRO A CA 1
ATOM 1710 C C . PRO A 1 220 ? -19.370 -12.628 -7.569 1.00 56.91 220 PRO A C 1
ATOM 1712 O O . PRO A 1 220 ? -19.030 -13.556 -8.306 1.00 56.91 220 PRO A O 1
ATOM 1715 N N . GLU A 1 221 ? -20.546 -12.609 -6.932 1.00 47.44 221 GLU A N 1
ATOM 1716 C CA . GLU A 1 221 ? -21.591 -13.601 -7.199 1.00 47.44 221 GLU A CA 1
ATOM 1717 C C . GLU A 1 221 ? -21.961 -13.527 -8.690 1.00 47.44 221 GLU A C 1
ATOM 1719 O O . GLU A 1 221 ? -22.390 -12.483 -9.183 1.00 47.44 221 GLU A O 1
ATOM 1724 N N . SER A 1 222 ? -21.713 -14.620 -9.417 1.00 36.62 222 SER A N 1
ATOM 1725 C CA . SER A 1 222 ? -21.988 -14.762 -10.852 1.00 36.62 222 SER A CA 1
ATOM 1726 C C . SER A 1 222 ? -23.472 -14.890 -11.166 1.00 36.62 222 SER A C 1
ATOM 1728 O O . SER A 1 222 ? -24.114 -15.709 -10.466 1.00 36.62 222 SER A O 1
#

pLDDT: mean 75.62, std 19.61, range [22.97, 96.62]

Secondary structure (DSSP, 8-state):
------------------S------SS-S------S--STTTHHHHHHHHHT-HHHHHHHHHHHTTEEEPPHHHHHHHHHHHHHHHHHHHHHHHHTT-HHHHHS-THHHHHHHH-TT-TTTGGGHHHHHHT--SSS-EEE---SSGGG-GGG-SEEEEEETTTTEEEEEEEEEE--TTS-GGGTT-TT--TTEEEEEEEEEEHHHHTT--HHHHHHTTSPP-

Foldseek 3Di:
DDDDDPDDPPPPVPPPPPDDDDPPPVFDLDDAAAQPDQACLRLVVLLLVQLLDVLLLVLLVVLSVQEDADDPVRVVVLVVQLVVVLVVQLVVCVVVVNVVSNPPRCNQVSCVVRACRHSNNRNVVSVVSSPGDNVRGHHDHHDQQVQAVLVSDQWDWDQDSPQQKIWIFGHKDFDDDPPDPSCPPRPNHPPGIHTHTQDMDHSVRSNPADSVNSNVSRDPDD

Radius of gyration: 22.82 Å; chains: 1; bounding box: 52×90×48 Å